Protein AF-A0A8W7P4Q4-F1 (afdb_monomer)

Structure (mmCIF, N/CA/C/O backbone):
data_AF-A0A8W7P4Q4-F1
#
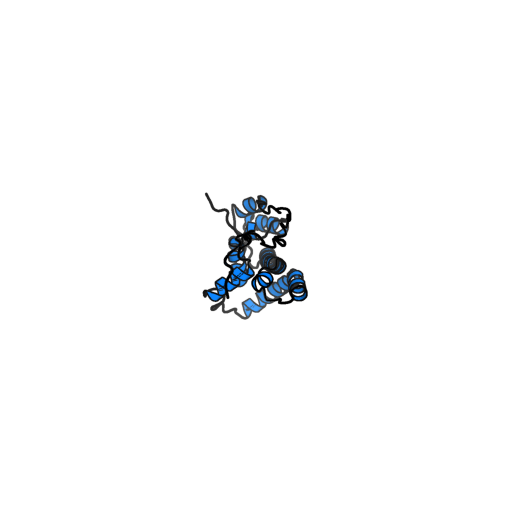_entry.id   AF-A0A8W7P4Q4-F1
#
loop_
_atom_site.group_PDB
_atom_site.id
_atom_site.type_symbol
_atom_site.label_atom_id
_atom_site.label_alt_id
_atom_site.label_comp_id
_atom_site.label_asym_id
_atom_site.label_entity_id
_atom_site.label_seq_id
_atom_site.pdbx_PDB_ins_code
_atom_site.Cartn_x
_atom_site.Cartn_y
_atom_site.Cartn_z
_atom_site.occupancy
_atom_site.B_iso_or_equiv
_atom_site.auth_seq_id
_atom_site.auth_comp_id
_atom_site.auth_asym_id
_atom_site.auth_atom_id
_atom_site.pdbx_PDB_model_num
ATOM 1 N N . MET A 1 1 ? -46.317 23.183 69.945 1.00 40.41 1 MET A N 1
ATOM 2 C CA . MET A 1 1 ? -44.947 22.643 69.861 1.00 40.41 1 MET A CA 1
ATOM 3 C C . MET A 1 1 ? -44.190 23.471 68.835 1.00 40.41 1 MET A C 1
ATOM 5 O O . MET A 1 1 ? -44.336 23.248 67.644 1.00 40.41 1 MET A O 1
ATOM 9 N N . GLU A 1 2 ? -43.502 24.503 69.317 1.00 31.77 2 GLU A N 1
ATOM 10 C CA . GLU A 1 2 ? -42.318 25.125 68.695 1.00 31.77 2 GLU A CA 1
ATOM 11 C C . GLU A 1 2 ? -41.143 24.107 68.620 1.00 31.77 2 GLU A C 1
ATOM 13 O O . GLU A 1 2 ? -41.254 23.065 69.275 1.00 31.77 2 GLU A O 1
ATOM 18 N N . PRO A 1 3 ? -39.950 24.426 68.060 1.00 49.28 3 PRO A N 1
ATOM 19 C CA . PRO A 1 3 ? -39.600 25.172 66.829 1.00 49.28 3 PRO A CA 1
ATOM 20 C C . PRO A 1 3 ? -38.373 24.536 66.077 1.00 49.28 3 PRO A C 1
ATOM 22 O O . PRO A 1 3 ? -38.096 23.354 66.246 1.00 49.28 3 PRO A O 1
ATOM 25 N N . LEU A 1 4 ? -37.616 25.368 65.326 1.00 44.16 4 LEU A N 1
ATOM 26 C CA . LEU A 1 4 ? -36.292 25.215 64.656 1.00 44.16 4 LEU A CA 1
ATOM 27 C C . LEU A 1 4 ? -36.337 24.820 63.166 1.00 44.16 4 LEU A C 1
ATOM 29 O O . LEU A 1 4 ? -36.477 23.652 62.832 1.00 44.16 4 LEU A O 1
ATOM 33 N N . LEU A 1 5 ? -36.340 25.734 62.180 1.00 39.28 5 LEU A N 1
ATOM 34 C CA . LEU A 1 5 ? -35.365 26.788 61.807 1.00 39.28 5 LEU A CA 1
ATOM 35 C C . LEU A 1 5 ? -33.903 26.309 61.657 1.00 39.28 5 LEU A C 1
ATOM 37 O O . LEU A 1 5 ? -33.200 26.147 62.644 1.00 39.28 5 LEU A O 1
ATOM 41 N N . LEU A 1 6 ? -33.496 26.198 60.379 1.00 44.59 6 LEU A N 1
ATOM 42 C CA . LEU A 1 6 ? -32.344 26.865 59.734 1.00 44.59 6 LEU A CA 1
ATOM 43 C C . LEU A 1 6 ? -30.936 26.684 60.332 1.00 44.59 6 LEU A C 1
ATOM 45 O O . LEU A 1 6 ? -30.704 27.130 61.442 1.00 44.59 6 LEU A O 1
ATOM 49 N N . LEU A 1 7 ? -3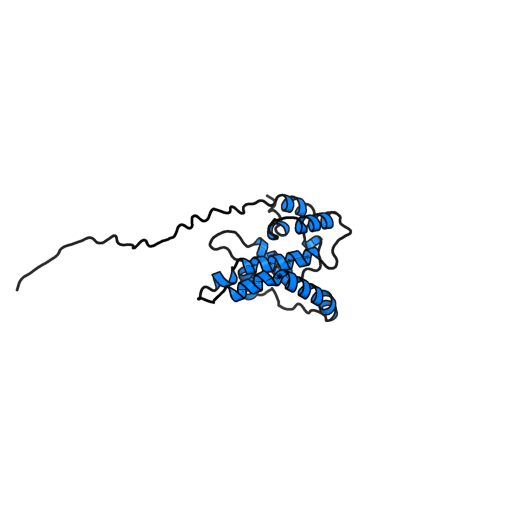0.004 26.162 59.511 1.00 39.19 7 LEU A N 1
ATOM 50 C CA . LEU A 1 7 ? -28.521 26.326 59.454 1.00 39.19 7 LEU A CA 1
ATOM 51 C C . LEU A 1 7 ? -27.977 25.029 58.806 1.00 39.19 7 LEU A C 1
ATOM 53 O O . LEU A 1 7 ? -28.391 23.952 59.206 1.00 39.19 7 LEU A O 1
ATOM 57 N N . CYS A 1 8 ? -27.117 24.946 57.792 1.00 41.19 8 CYS A N 1
ATOM 58 C CA . CYS A 1 8 ? -26.082 25.788 57.194 1.00 41.19 8 CYS A CA 1
ATOM 59 C C . CYS A 1 8 ? -25.832 25.181 55.788 1.00 41.19 8 CYS A C 1
ATOM 61 O O . CYS A 1 8 ? -25.747 23.965 55.656 1.00 41.19 8 CYS A O 1
ATOM 63 N N . THR A 1 9 ? -25.870 25.925 54.683 1.00 43.56 9 THR A N 1
ATOM 64 C CA . THR A 1 9 ? -24.676 26.443 53.978 1.00 43.56 9 THR A CA 1
ATOM 65 C C . THR A 1 9 ? -23.404 25.577 54.052 1.00 43.56 9 THR A C 1
ATOM 67 O O . THR A 1 9 ? -22.898 25.314 55.135 1.00 43.56 9 THR A O 1
ATOM 70 N N . LEU A 1 10 ? -22.839 25.300 52.865 1.00 38.09 10 LEU A N 1
ATOM 71 C CA . LEU A 1 10 ? -21.537 24.682 52.546 1.00 38.09 10 LEU A CA 1
ATOM 72 C C . LEU A 1 10 ? -21.440 23.144 52.532 1.00 38.09 10 LEU A C 1
ATOM 74 O O . LEU A 1 10 ? -20.988 22.510 53.478 1.00 38.09 10 LEU A O 1
ATOM 78 N N . CYS A 1 11 ? -21.653 22.579 51.343 1.00 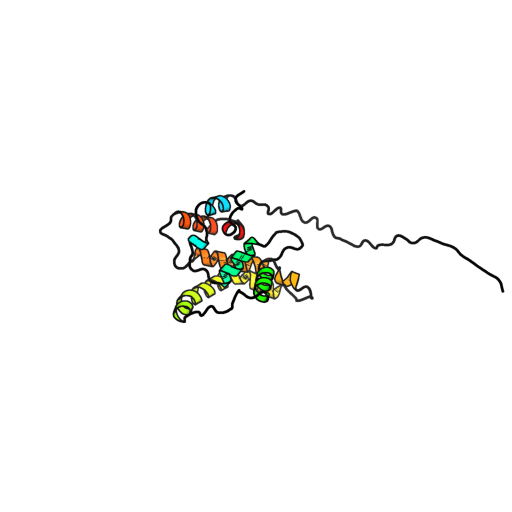39.97 11 CYS A N 1
ATOM 79 C CA . CYS A 1 11 ? -20.665 21.670 50.748 1.00 39.97 11 CYS A CA 1
ATOM 80 C C . CYS A 1 11 ? -20.723 21.765 49.213 1.00 39.97 11 CYS A C 1
ATOM 82 O O . CYS A 1 11 ? -21.084 20.834 48.501 1.00 39.97 11 CYS A O 1
ATOM 84 N N . ALA A 1 12 ? -20.381 22.950 48.698 1.00 42.41 12 ALA A N 1
ATOM 85 C CA . ALA A 1 12 ? -19.571 22.985 47.489 1.00 42.41 12 ALA A CA 1
ATOM 86 C C . ALA A 1 12 ? -18.190 22.426 47.866 1.00 42.41 12 ALA A C 1
ATOM 88 O O . ALA A 1 12 ? -17.698 22.758 48.942 1.00 42.41 12 ALA A O 1
ATOM 89 N N . LEU A 1 13 ? -17.598 21.640 46.963 1.00 44.22 13 LEU A N 1
ATOM 90 C CA . LEU A 1 13 ? -16.367 20.845 47.107 1.00 44.22 13 LEU A CA 1
ATOM 91 C C . LEU A 1 13 ? -16.591 19.475 47.739 1.00 44.22 13 LEU A C 1
ATOM 93 O O . LEU A 1 13 ? -16.531 19.331 48.949 1.00 44.22 13 LEU A O 1
ATOM 97 N N . LEU A 1 14 ? -16.764 18.473 46.877 1.00 39.31 14 LEU A N 1
ATOM 98 C CA . LEU A 1 14 ? -16.085 17.176 46.958 1.00 39.31 14 LEU A CA 1
ATOM 99 C C . LEU A 1 14 ? -16.268 16.489 45.594 1.00 39.31 14 LEU A C 1
ATOM 101 O O . LEU A 1 14 ? -17.047 15.558 45.427 1.00 39.31 14 LEU A O 1
ATOM 105 N N . LEU A 1 15 ? -15.556 17.009 44.588 1.00 32.81 15 LEU A N 1
ATOM 106 C CA . LEU A 1 15 ? -15.069 16.172 43.494 1.00 32.81 15 LEU A CA 1
ATOM 107 C C . LEU A 1 15 ? -14.108 15.159 44.126 1.00 32.81 15 LEU A C 1
ATOM 109 O O . LEU A 1 15 ? -13.090 15.592 44.673 1.00 32.81 15 LEU A O 1
ATOM 113 N N . PRO A 1 16 ? -14.327 13.841 44.018 1.00 39.84 16 PRO A N 1
ATOM 114 C CA . PRO A 1 16 ? -13.216 12.921 44.035 1.00 39.84 16 PRO A CA 1
ATOM 115 C C . PRO A 1 16 ? -12.550 13.055 42.666 1.00 39.84 16 PRO A C 1
ATOM 117 O O . PRO A 1 16 ? -12.924 12.423 41.681 1.00 39.84 16 PRO A O 1
ATOM 120 N N . THR A 1 17 ? -11.559 13.938 42.608 1.00 40.41 17 THR A N 1
ATOM 121 C CA . THR A 1 17 ? -10.440 13.817 41.685 1.00 40.41 17 THR A CA 1
ATOM 122 C C . THR A 1 17 ? -9.801 12.447 41.916 1.00 40.41 17 THR A C 1
ATOM 124 O O . THR A 1 17 ? -8.974 12.290 42.810 1.00 40.41 17 THR A O 1
ATOM 127 N N . LEU A 1 18 ? -10.204 11.439 41.145 1.00 32.94 18 LEU A N 1
ATOM 128 C CA . LEU A 1 18 ? -9.460 10.192 41.024 1.00 32.94 18 LEU A CA 1
ATOM 129 C C . LEU A 1 18 ? -9.049 10.007 39.568 1.00 32.94 18 LEU A C 1
ATOM 131 O O . LEU A 1 18 ? -9.776 9.479 38.736 1.00 32.94 18 LEU A O 1
ATOM 135 N N . ASN A 1 19 ? -7.823 10.463 39.324 1.00 35.16 19 ASN A N 1
ATOM 136 C CA . ASN A 1 19 ? -6.908 9.938 38.330 1.00 35.16 19 ASN A CA 1
ATOM 137 C C . ASN A 1 19 ? -7.372 10.033 36.873 1.00 35.16 19 ASN A C 1
ATOM 139 O O . ASN A 1 19 ? -7.403 9.044 36.145 1.00 35.16 19 ASN A O 1
ATOM 143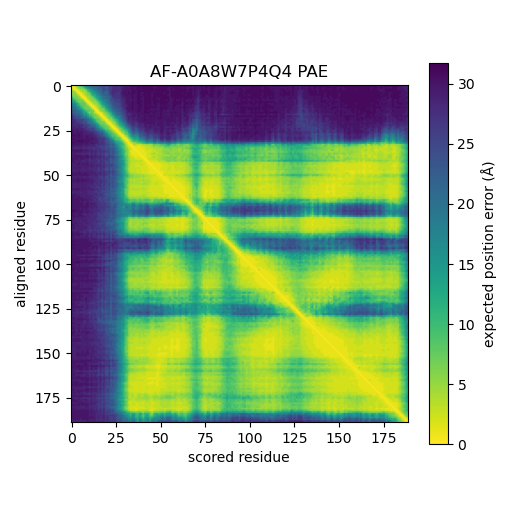 N N . ALA A 1 20 ? -7.480 11.272 36.385 1.00 32.91 20 ALA A N 1
ATOM 144 C CA . ALA A 1 20 ? -6.745 11.567 35.162 1.00 32.91 20 ALA A CA 1
ATOM 145 C C . ALA A 1 20 ? -5.272 11.265 35.474 1.00 32.91 20 ALA A C 1
ATOM 147 O O . ALA A 1 20 ? -4.544 12.115 35.988 1.00 32.91 20 ALA A O 1
ATOM 148 N N . GLN A 1 21 ? -4.853 10.013 35.267 1.00 32.62 21 GLN A N 1
ATOM 149 C CA . GLN A 1 21 ? -3.444 9.734 35.100 1.00 32.62 21 GLN A CA 1
ATOM 150 C C . GLN A 1 21 ? -3.047 10.600 33.917 1.00 32.62 21 GLN A C 1
ATOM 152 O O . GLN A 1 21 ? -3.369 10.304 32.766 1.00 32.62 21 GLN A O 1
ATOM 157 N N . ALA A 1 22 ? -2.386 11.714 34.225 1.00 31.70 22 ALA A N 1
ATOM 158 C CA . ALA A 1 22 ? -1.379 12.253 33.355 1.00 31.70 22 ALA A CA 1
ATOM 159 C C . ALA A 1 22 ? -0.422 11.087 33.113 1.00 31.70 22 ALA A C 1
ATOM 161 O O . ALA A 1 22 ? 0.552 10.886 33.834 1.00 31.70 22 ALA A O 1
ATOM 162 N N . VAL A 1 23 ? -0.750 10.271 32.113 1.00 30.73 23 VAL A N 1
ATOM 163 C CA . VAL A 1 23 ? 0.240 9.543 31.358 1.00 30.73 23 VAL A CA 1
ATOM 164 C C . VAL A 1 23 ? 1.043 10.667 30.726 1.00 30.73 23 VAL A C 1
ATOM 166 O O . VAL A 1 23 ? 0.804 11.100 29.603 1.00 30.73 23 VAL A O 1
ATOM 169 N N . THR A 1 24 ? 2.011 11.165 31.494 1.00 37.34 24 THR A N 1
ATOM 170 C CA . THR A 1 24 ? 3.304 11.606 30.998 1.00 37.34 24 THR A CA 1
ATOM 171 C C . THR A 1 24 ? 3.945 10.400 30.310 1.00 37.34 24 THR A C 1
ATOM 173 O O . THR A 1 24 ? 4.982 9.892 30.719 1.00 37.34 24 THR A O 1
ATOM 176 N N . GLY A 1 25 ? 3.275 9.876 29.286 1.00 28.94 25 GLY A N 1
ATOM 177 C CA . GLY A 1 25 ? 3.919 9.158 28.224 1.00 28.94 25 GLY A CA 1
ATOM 178 C C . GLY A 1 25 ? 4.618 10.266 27.483 1.00 28.94 25 GLY A C 1
ATOM 179 O O . GLY A 1 25 ? 3.967 11.210 27.027 1.00 28.94 25 GLY A O 1
ATOM 180 N N . ASN A 1 26 ? 5.946 10.206 27.491 1.00 31.23 26 ASN A N 1
ATOM 181 C CA . ASN A 1 26 ? 6.787 10.984 26.608 1.00 31.23 26 ASN A CA 1
ATOM 182 C C . ASN A 1 26 ? 6.017 11.260 25.323 1.00 31.23 26 ASN A C 1
ATOM 184 O O . ASN A 1 26 ? 5.564 10.318 24.671 1.00 31.23 26 ASN A O 1
ATOM 188 N N . LYS A 1 27 ? 5.847 12.546 24.994 1.00 33.00 27 LYS A N 1
ATOM 189 C CA . LYS A 1 27 ? 5.580 12.959 23.624 1.00 33.00 27 LYS A CA 1
ATOM 190 C C . LYS A 1 27 ? 6.626 12.243 22.773 1.00 33.00 27 LYS A C 1
ATOM 192 O O . LYS A 1 27 ? 7.738 12.740 22.620 1.00 33.00 27 LYS A O 1
ATOM 197 N N . ALA A 1 28 ? 6.285 11.080 22.231 1.00 33.75 28 ALA A N 1
ATOM 198 C CA . ALA A 1 28 ? 6.871 10.625 20.999 1.00 33.75 28 ALA A CA 1
ATOM 199 C C . ALA A 1 28 ? 6.319 11.613 19.982 1.00 33.75 28 ALA A C 1
ATOM 201 O O . ALA A 1 28 ? 5.228 11.462 19.435 1.00 33.75 28 ALA A O 1
ATOM 202 N N . ALA A 1 29 ? 7.031 12.727 19.862 1.00 35.38 29 ALA A N 1
ATOM 203 C CA . ALA A 1 29 ? 6.917 13.614 18.742 1.00 35.38 29 ALA A CA 1
ATOM 204 C C . ALA A 1 29 ? 7.309 12.800 17.505 1.00 35.38 29 ALA A C 1
ATOM 206 O O . ALA A 1 29 ? 8.418 12.933 17.013 1.00 35.38 29 ALA A O 1
ATOM 207 N N . ASN A 1 30 ? 6.396 11.992 16.967 1.00 40.66 30 ASN A N 1
ATOM 208 C CA . ASN A 1 30 ? 6.462 11.602 15.562 1.00 40.66 30 ASN A CA 1
ATOM 209 C C . ASN A 1 30 ? 5.871 12.743 14.724 1.00 40.66 30 ASN A C 1
ATOM 211 O O . ASN A 1 30 ? 4.925 12.588 13.965 1.00 40.66 30 ASN A O 1
ATOM 215 N N . GLY A 1 31 ? 6.445 13.928 14.936 1.00 42.34 31 GLY A N 1
ATOM 216 C CA . GLY A 1 31 ? 6.721 14.887 13.881 1.00 42.34 31 GLY A CA 1
ATOM 217 C C . GLY A 1 31 ? 8.144 14.644 13.382 1.00 42.34 31 GLY A C 1
ATOM 218 O O . GLY A 1 31 ? 8.911 15.587 13.224 1.00 42.34 31 GLY A O 1
ATOM 219 N N . THR A 1 32 ? 8.533 13.378 13.218 1.00 45.66 32 THR A N 1
ATOM 220 C CA . THR A 1 32 ? 9.667 13.016 12.379 1.00 45.66 32 THR A CA 1
ATOM 221 C C . THR A 1 32 ? 9.216 13.328 10.965 1.00 45.66 32 THR A C 1
ATOM 223 O O . THR A 1 32 ? 8.556 12.527 10.308 1.00 45.66 32 THR A O 1
ATOM 226 N N . THR A 1 33 ? 9.507 14.550 10.520 1.00 62.19 33 THR A N 1
ATOM 227 C CA . THR A 1 33 ? 9.677 14.801 9.094 1.00 62.19 33 THR A CA 1
ATOM 228 C C . THR A 1 33 ? 10.556 13.678 8.570 1.00 62.19 33 THR A C 1
ATOM 230 O O . THR A 1 33 ? 11.583 13.376 9.175 1.00 62.19 33 THR A O 1
ATOM 233 N N . CYS A 1 34 ? 10.084 12.998 7.534 1.00 77.62 34 CYS A N 1
ATOM 234 C CA . CYS A 1 34 ? 10.779 11.905 6.877 1.00 77.62 34 CYS A CA 1
ATOM 235 C C . CYS A 1 34 ? 11.442 12.499 5.642 1.00 77.62 34 CYS A C 1
ATOM 237 O O . CYS A 1 34 ? 10.853 12.457 4.560 1.00 77.62 34 CYS A O 1
ATOM 239 N N . PRO A 1 35 ? 12.624 13.129 5.777 1.00 81.38 35 PRO A N 1
ATOM 240 C CA . PRO A 1 35 ? 13.155 13.983 4.730 1.00 81.38 35 PRO A CA 1
ATOM 241 C C . PRO A 1 35 ? 13.583 13.132 3.534 1.00 81.38 35 PRO A C 1
ATOM 243 O O . PRO A 1 35 ? 13.522 13.588 2.397 1.00 81.38 35 PRO A O 1
ATOM 246 N N . GLU A 1 36 ? 13.963 11.868 3.761 1.00 82.75 36 GLU A N 1
ATOM 247 C CA . GLU A 1 36 ? 14.192 10.920 2.677 1.00 82.75 36 GLU A CA 1
ATOM 248 C C . GLU A 1 36 ? 12.916 10.596 1.894 1.00 82.75 36 GLU A C 1
ATOM 250 O O . GLU A 1 36 ? 13.004 10.371 0.689 1.00 82.75 36 GLU A O 1
ATOM 255 N N . ALA A 1 37 ? 11.746 10.602 2.542 1.00 82.44 37 ALA A N 1
ATOM 256 C CA . ALA A 1 37 ? 10.473 10.407 1.863 1.00 82.44 37 ALA A CA 1
ATOM 257 C C . ALA A 1 37 ? 10.146 11.628 1.006 1.00 82.44 37 ALA A C 1
ATOM 259 O O . ALA A 1 37 ? 9.891 11.461 -0.182 1.00 82.44 37 ALA A O 1
ATOM 260 N N . ASP A 1 38 ? 10.285 12.837 1.560 1.00 83.44 38 ASP A N 1
ATOM 261 C CA . ASP A 1 38 ? 10.066 14.097 0.836 1.00 83.44 38 ASP A CA 1
ATOM 262 C C . ASP A 1 38 ? 10.951 14.203 -0.415 1.00 83.44 38 ASP A C 1
ATOM 264 O O . ASP A 1 38 ? 10.494 14.589 -1.493 1.00 83.44 38 ASP A O 1
ATOM 268 N N . VAL A 1 39 ? 12.226 13.817 -0.296 1.00 83.75 39 VAL A N 1
ATOM 269 C CA . VAL A 1 39 ? 13.163 13.794 -1.427 1.00 83.75 39 VAL A CA 1
ATOM 270 C C . VAL A 1 39 ? 12.790 12.707 -2.434 1.00 83.75 39 VAL A C 1
ATOM 272 O O . VAL A 1 39 ? 12.816 12.966 -3.638 1.00 83.75 39 VAL A O 1
ATOM 275 N N . ALA A 1 40 ? 12.437 11.505 -1.970 1.00 82.94 40 ALA A N 1
ATOM 276 C CA . ALA A 1 40 ? 12.115 10.378 -2.842 1.00 82.94 40 ALA A CA 1
ATOM 277 C C . ALA A 1 40 ? 10.831 10.605 -3.652 1.00 82.94 40 ALA A C 1
ATOM 279 O O . ALA A 1 40 ? 10.760 10.174 -4.803 1.00 82.94 40 ALA A O 1
ATOM 280 N N . ILE A 1 41 ? 9.841 11.303 -3.083 1.00 83.88 41 ILE A N 1
ATOM 281 C CA . ILE A 1 41 ? 8.548 11.551 -3.738 1.00 83.88 41 ILE A CA 1
ATOM 282 C C . ILE A 1 41 ? 8.473 12.878 -4.499 1.00 83.88 41 ILE A C 1
ATOM 284 O O . ILE A 1 41 ? 7.424 13.220 -5.048 1.00 83.88 41 ILE A O 1
ATOM 288 N N . ARG A 1 42 ? 9.572 13.642 -4.538 1.00 84.81 42 ARG A N 1
ATOM 289 C CA . ARG A 1 42 ? 9.620 14.947 -5.210 1.00 84.81 42 ARG A CA 1
ATOM 290 C C . ARG A 1 42 ? 9.320 14.838 -6.704 1.00 84.81 42 ARG A C 1
ATOM 292 O O . ARG A 1 42 ? 8.596 15.667 -7.248 1.00 84.81 42 ARG A O 1
ATOM 299 N N . ASP A 1 43 ? 9.899 13.828 -7.350 1.00 82.94 43 ASP A N 1
ATOM 300 C CA . ASP A 1 43 ? 9.890 13.696 -8.810 1.00 82.94 43 ASP A CA 1
ATOM 301 C C . ASP A 1 43 ? 8.883 12.632 -9.299 1.00 82.94 43 ASP A C 1
ATOM 303 O O . ASP A 1 43 ? 8.390 12.724 -10.422 1.00 82.94 43 ASP A O 1
ATOM 307 N N . VAL A 1 44 ? 8.558 11.633 -8.467 1.00 88.19 44 VAL A N 1
ATOM 308 C CA . VAL A 1 44 ? 7.609 10.547 -8.773 1.00 88.19 44 VAL A CA 1
ATOM 309 C C . VAL A 1 44 ? 6.792 10.169 -7.540 1.00 88.19 44 VAL A C 1
ATOM 311 O O . VAL A 1 44 ? 7.272 10.298 -6.421 1.00 88.19 44 VAL A O 1
ATOM 314 N N . THR A 1 45 ? 5.579 9.645 -7.719 1.00 88.00 45 THR A N 1
ATOM 315 C CA . THR A 1 45 ? 4.796 9.061 -6.614 1.00 88.00 45 THR A CA 1
ATOM 316 C C . THR A 1 45 ? 4.716 7.537 -6.714 1.00 88.00 45 THR A C 1
ATOM 318 O O . THR A 1 45 ? 4.796 6.988 -7.818 1.00 88.00 45 THR A O 1
ATOM 321 N N . PRO A 1 46 ? 4.468 6.817 -5.602 1.00 88.81 46 PRO A N 1
ATOM 322 C CA . PRO A 1 46 ? 4.286 5.368 -5.650 1.00 88.81 46 PRO A CA 1
ATOM 323 C C . PRO A 1 46 ? 3.206 4.910 -6.642 1.00 88.81 46 PRO A C 1
ATOM 325 O O . PRO A 1 46 ? 3.370 3.882 -7.291 1.00 88.81 46 PRO A O 1
ATOM 328 N N . GLN A 1 47 ? 2.121 5.677 -6.805 1.00 88.75 47 GLN A N 1
ATOM 329 C CA . GLN A 1 47 ? 1.043 5.370 -7.755 1.00 88.75 47 GLN A CA 1
ATOM 330 C C . GLN A 1 47 ? 1.472 5.532 -9.220 1.00 88.75 47 GLN A C 1
ATOM 332 O O . GLN A 1 47 ? 0.935 4.842 -10.081 1.00 88.75 47 GLN A O 1
ATOM 337 N N . GLN A 1 48 ? 2.422 6.426 -9.513 1.00 90.88 48 GLN A N 1
ATOM 338 C CA . GLN A 1 48 ? 2.993 6.557 -10.858 1.00 90.88 48 GLN A CA 1
ATOM 339 C C . GLN A 1 48 ? 3.922 5.382 -11.174 1.00 90.88 48 GLN A C 1
ATOM 341 O O . GLN A 1 48 ? 3.919 4.888 -12.295 1.00 90.88 48 GLN A O 1
ATOM 346 N N . CYS A 1 49 ? 4.668 4.906 -10.174 1.00 92.69 49 CYS A N 1
ATOM 347 C CA . CYS A 1 49 ? 5.604 3.795 -10.325 1.00 92.69 49 CYS A CA 1
ATOM 348 C C . CYS A 1 49 ? 4.939 2.412 -10.293 1.00 92.69 49 CYS A C 1
ATOM 350 O O . CYS A 1 49 ? 5.484 1.460 -10.844 1.00 92.69 49 CYS A O 1
ATOM 352 N N . CYS A 1 50 ? 3.777 2.283 -9.646 1.00 92.31 50 CYS A N 1
ATOM 353 C CA . CYS A 1 50 ? 3.049 1.027 -9.499 1.00 92.31 50 CYS A CA 1
ATOM 354 C C . CYS A 1 50 ? 1.575 1.175 -9.909 1.00 92.31 50 CYS A C 1
ATOM 356 O O . CYS A 1 50 ? 0.718 1.555 -9.111 1.00 92.31 50 CYS A O 1
ATOM 358 N N . GLY A 1 51 ? 1.260 0.813 -11.157 1.00 87.19 51 GLY A N 1
ATOM 359 C CA . GLY A 1 51 ? -0.102 0.906 -11.701 1.00 87.19 51 GLY A CA 1
ATOM 360 C C . GLY A 1 51 ? -1.061 -0.208 -11.256 1.00 87.19 51 GLY A C 1
ATOM 361 O O . GLY A 1 51 ? -2.258 -0.129 -11.523 1.00 87.19 51 GLY A O 1
ATOM 362 N N . SER A 1 52 ? -0.565 -1.252 -10.583 1.00 89.06 52 SER A N 1
ATOM 363 C CA . SER A 1 52 ? -1.343 -2.452 -10.234 1.00 89.06 52 SER A CA 1
ATOM 364 C C . SER A 1 52 ? -1.943 -2.440 -8.826 1.00 89.06 52 SER A C 1
ATOM 366 O O . SER A 1 52 ? -2.411 -3.476 -8.351 1.00 89.06 52 SER A O 1
ATOM 368 N N . PHE A 1 53 ? -1.958 -1.296 -8.134 1.00 89.25 53 PHE A N 1
ATOM 369 C CA . PHE A 1 53 ? -2.665 -1.190 -6.857 1.00 89.25 53 PHE A CA 1
ATOM 370 C C . PHE A 1 53 ? -4.145 -1.564 -7.012 1.00 89.25 53 PHE A C 1
ATOM 372 O O . PHE A 1 53 ? -4.870 -1.016 -7.843 1.00 89.25 53 PHE A O 1
ATOM 379 N N . LEU A 1 54 ? -4.593 -2.482 -6.160 1.00 86.94 54 LEU A N 1
ATOM 380 C CA . LEU A 1 54 ? -5.992 -2.883 -6.056 1.00 86.94 54 LEU A CA 1
ATOM 381 C C . LEU A 1 54 ? -6.803 -1.806 -5.335 1.00 86.94 54 LEU A C 1
ATOM 383 O O . LEU A 1 54 ? -6.253 -1.027 -4.558 1.00 86.94 54 LEU A O 1
ATOM 387 N N . GLU A 1 55 ? -8.122 -1.823 -5.513 1.00 83.94 55 GLU A N 1
ATOM 388 C CA . GLU A 1 55 ? -9.026 -0.882 -4.835 1.00 83.94 55 GLU A CA 1
ATOM 389 C C . GLU A 1 55 ? -8.872 -0.912 -3.308 1.00 83.94 55 GLU A C 1
ATOM 391 O O . GLU A 1 55 ? -8.854 0.135 -2.670 1.00 83.94 55 GLU A O 1
ATOM 396 N N . ALA A 1 56 ? -8.635 -2.090 -2.720 1.00 83.88 56 ALA A N 1
ATOM 397 C CA . ALA A 1 56 ? -8.339 -2.208 -1.293 1.00 83.88 56 ALA A CA 1
ATOM 398 C C . ALA A 1 56 ? -7.030 -1.496 -0.892 1.00 83.88 56 ALA A C 1
ATOM 400 O O . ALA A 1 56 ? -6.995 -0.820 0.132 1.00 83.88 56 ALA A O 1
ATOM 401 N N . HIS A 1 57 ? -5.967 -1.588 -1.701 1.00 89.75 57 HIS A N 1
ATOM 402 C CA . HIS A 1 57 ? -4.721 -0.860 -1.434 1.00 89.75 57 HIS A CA 1
ATOM 403 C C . HIS A 1 57 ? -4.926 0.650 -1.558 1.00 89.75 57 HIS A C 1
ATOM 405 O O . HIS A 1 57 ? -4.463 1.395 -0.700 1.00 89.75 57 HIS A O 1
ATOM 411 N N . LYS A 1 58 ? -5.666 1.101 -2.578 1.00 87.38 58 LYS A N 1
ATOM 412 C CA . LYS A 1 58 ? -6.010 2.519 -2.758 1.00 87.38 58 LYS A CA 1
ATOM 413 C C . LYS A 1 58 ? -6.800 3.059 -1.564 1.00 87.38 58 LYS A C 1
ATOM 415 O O . LYS A 1 58 ? -6.475 4.126 -1.065 1.00 87.38 58 LYS A O 1
ATOM 420 N N . ALA A 1 59 ? -7.750 2.282 -1.041 1.00 85.50 59 ALA A N 1
ATOM 421 C CA . ALA A 1 59 ? -8.499 2.614 0.172 1.00 85.50 59 ALA A CA 1
ATOM 422 C C . ALA A 1 59 ? -7.590 2.892 1.372 1.00 85.50 59 ALA A C 1
ATOM 424 O O . ALA A 1 59 ? -7.765 3.874 2.092 1.00 85.50 59 ALA A O 1
ATOM 425 N N . ILE A 1 60 ? -6.625 1.995 1.584 1.00 89.00 60 ILE A N 1
ATOM 426 C CA . ILE A 1 60 ? -5.658 2.092 2.673 1.00 89.00 60 ILE A CA 1
ATOM 427 C C . ILE A 1 60 ? -4.786 3.332 2.465 1.00 89.00 60 ILE A C 1
ATOM 429 O O . ILE A 1 60 ? -4.649 4.129 3.388 1.00 89.00 60 ILE A O 1
ATOM 433 N N . ILE A 1 61 ? -4.264 3.534 1.250 1.00 87.94 61 ILE A N 1
ATOM 434 C CA . ILE A 1 61 ? -3.460 4.702 0.857 1.00 87.94 61 ILE A CA 1
ATOM 435 C C . ILE A 1 61 ? -4.197 6.015 1.132 1.00 87.94 61 ILE A C 1
ATOM 437 O O . ILE A 1 61 ? -3.659 6.892 1.808 1.00 87.94 61 ILE A O 1
ATOM 441 N N . ASP A 1 62 ? -5.443 6.131 0.682 1.00 84.94 62 ASP A N 1
ATOM 442 C CA . ASP A 1 62 ? -6.259 7.330 0.876 1.00 84.94 62 ASP A CA 1
ATOM 443 C C . ASP A 1 62 ? -6.534 7.613 2.356 1.00 84.94 62 ASP A C 1
ATOM 445 O O . ASP A 1 62 ? -6.692 8.770 2.756 1.00 84.94 62 ASP A O 1
ATOM 449 N N . CYS A 1 63 ? -6.625 6.563 3.173 1.00 84.19 63 CYS A N 1
ATOM 450 C CA . CYS A 1 63 ? -6.839 6.686 4.606 1.00 84.19 63 CYS A CA 1
ATOM 451 C C . CYS A 1 63 ? -5.553 6.998 5.374 1.00 84.19 63 CYS A C 1
ATOM 453 O O . CYS A 1 63 ? -5.624 7.786 6.314 1.00 84.19 63 CYS A O 1
ATOM 455 N N . MET A 1 64 ? -4.391 6.484 4.954 1.00 83.38 64 MET A N 1
ATOM 456 C CA . MET A 1 64 ? -3.088 6.819 5.549 1.00 83.38 64 MET A CA 1
ATOM 457 C C . MET A 1 64 ? -2.832 8.332 5.542 1.00 83.38 64 MET A C 1
ATOM 459 O O . MET A 1 64 ? -2.370 8.880 6.536 1.00 83.38 64 MET A O 1
ATOM 463 N N . GLY A 1 65 ? -3.210 9.030 4.465 1.00 66.31 65 GLY A N 1
ATOM 464 C CA . GLY A 1 65 ? -3.053 10.487 4.379 1.00 66.31 65 GLY A CA 1
ATOM 465 C C . GLY A 1 65 ? -4.019 11.311 5.238 1.00 66.31 65 GLY A C 1
ATOM 466 O O . GLY A 1 65 ? -3.864 12.523 5.335 1.00 66.31 65 GLY A O 1
ATOM 467 N N . LYS A 1 66 ? -5.025 10.679 5.855 1.00 68.06 66 LYS A N 1
ATOM 468 C CA . LYS A 1 66 ? -6.071 11.343 6.656 1.00 68.06 66 LYS A CA 1
ATOM 469 C C . LYS A 1 66 ? -5.963 11.036 8.150 1.00 68.06 66 LYS A C 1
ATOM 471 O O . LYS A 1 66 ? -6.711 11.601 8.950 1.00 68.06 66 LYS A O 1
ATOM 476 N N . THR A 1 67 ? -5.069 10.131 8.539 1.00 62.34 67 THR A N 1
ATOM 477 C CA . THR A 1 67 ? -4.858 9.753 9.937 1.00 62.34 67 THR A CA 1
ATOM 478 C C . THR A 1 67 ? -3.808 10.656 10.586 1.00 62.34 67 THR A C 1
ATOM 480 O O . THR A 1 67 ? -2.702 10.777 10.073 1.00 62.34 67 THR A O 1
ATOM 483 N N . GLY A 1 68 ? -4.139 11.286 11.718 1.00 55.91 68 GLY A N 1
ATOM 484 C CA . GLY A 1 68 ? -3.204 12.088 12.525 1.00 55.91 68 GLY A CA 1
ATOM 485 C C . GLY A 1 68 ? -2.879 11.446 13.881 1.00 55.91 68 GLY A C 1
ATOM 486 O O . GLY A 1 68 ? -3.479 10.443 14.258 1.00 55.91 68 GLY A O 1
ATOM 487 N N . THR A 1 69 ? -1.984 12.059 14.660 1.00 47.84 69 THR A N 1
ATOM 488 C CA . THR A 1 69 ? -1.453 11.548 15.947 1.00 47.84 69 THR A CA 1
ATOM 489 C C . THR A 1 69 ? -2.166 12.086 17.205 1.00 47.84 69 THR A C 1
ATOM 491 O O . THR A 1 69 ? -1.605 12.079 18.299 1.00 47.84 69 THR A O 1
ATOM 494 N N . GLY A 1 70 ? -3.405 12.578 17.082 1.00 42.41 70 GLY A N 1
ATOM 495 C CA . GLY A 1 70 ? -4.154 13.194 18.186 1.00 42.41 70 GLY A CA 1
ATOM 496 C C . GLY A 1 70 ? -5.186 12.272 18.844 1.00 42.41 70 GLY A C 1
ATOM 497 O O . GLY A 1 70 ? -5.813 11.447 18.187 1.00 42.41 70 GLY A O 1
ATOM 498 N N . ALA A 1 71 ? -5.457 12.462 20.138 1.00 34.69 71 ALA A N 1
ATOM 499 C CA . ALA A 1 71 ? -6.639 11.873 20.768 1.00 34.69 71 ALA A CA 1
ATOM 500 C C . ALA A 1 71 ? -7.897 12.385 20.044 1.00 34.69 71 ALA A C 1
ATOM 502 O O . ALA A 1 71 ? -8.203 13.573 20.096 1.00 34.69 71 ALA A O 1
ATOM 503 N N . GLY A 1 72 ? -8.591 11.510 19.313 1.00 49.59 72 GLY A N 1
ATOM 504 C CA . GLY A 1 72 ? -9.708 11.915 18.456 1.00 49.59 72 GLY A CA 1
ATOM 505 C C . GLY A 1 72 ? -9.515 11.622 16.969 1.00 49.59 72 GLY A C 1
ATOM 506 O O . GLY A 1 72 ? -10.521 11.563 16.264 1.00 49.59 72 GLY A O 1
ATOM 507 N N . THR A 1 73 ? -8.295 11.356 16.498 1.00 54.97 73 THR A N 1
ATOM 508 C CA . THR A 1 73 ? -8.033 11.092 15.078 1.00 54.97 73 THR A CA 1
ATOM 509 C C . THR A 1 73 ? -8.577 9.732 14.632 1.00 54.97 73 THR A C 1
ATOM 511 O O . THR A 1 73 ? -8.696 8.783 15.414 1.00 54.97 73 THR A O 1
ATOM 514 N N . SER A 1 74 ? -8.995 9.663 13.366 1.00 66.56 74 SER A N 1
ATOM 515 C CA . SER A 1 74 ? -9.423 8.419 12.728 1.00 66.56 74 SER A CA 1
ATOM 516 C C . SER A 1 74 ? -8.191 7.570 12.421 1.00 66.56 74 SER A C 1
ATOM 518 O O . SER A 1 74 ? -7.238 8.087 11.850 1.00 66.56 74 SER A O 1
ATOM 520 N N . CYS A 1 75 ? -8.214 6.283 12.768 1.00 82.44 75 CYS A N 1
ATOM 521 C CA . CYS A 1 75 ? -7.245 5.298 12.279 1.00 82.44 75 CYS A CA 1
ATOM 522 C C . CYS A 1 75 ? -7.606 4.821 10.861 1.00 82.44 75 CYS A C 1
ATOM 524 O O . CYS A 1 75 ? -8.699 5.126 10.365 1.00 82.44 75 CYS A O 1
ATOM 526 N N . ILE A 1 76 ? -6.717 4.046 10.224 1.00 86.50 76 ILE A N 1
ATOM 527 C CA . ILE A 1 76 ? -6.905 3.549 8.851 1.00 86.50 76 ILE A CA 1
ATOM 528 C C . ILE A 1 76 ? -8.193 2.727 8.768 1.00 86.50 76 ILE A C 1
ATOM 530 O O . ILE A 1 76 ? -9.057 3.013 7.943 1.00 86.50 76 ILE A O 1
ATOM 534 N N . ALA A 1 77 ? -8.364 1.765 9.678 1.00 85.75 77 ALA A N 1
ATOM 535 C CA . ALA A 1 77 ? -9.534 0.891 9.722 1.00 85.75 77 ALA A CA 1
ATOM 536 C C . ALA A 1 77 ? -10.848 1.678 9.863 1.00 85.75 77 ALA A C 1
ATOM 538 O O . ALA A 1 77 ? -11.804 1.450 9.126 1.00 85.75 77 ALA A O 1
ATOM 539 N N . HIS A 1 78 ? -10.886 2.648 10.781 1.00 85.62 78 HIS A N 1
ATOM 540 C CA . HIS A 1 78 ? -12.060 3.490 10.999 1.00 85.62 78 HIS A CA 1
ATOM 541 C C . HIS A 1 78 ? -12.360 4.379 9.783 1.00 85.62 78 HIS A C 1
ATOM 543 O O . HIS A 1 78 ? -13.517 4.488 9.386 1.00 85.62 78 HIS A O 1
ATOM 549 N N . CYS A 1 79 ? -11.333 4.942 9.137 1.00 85.06 79 CYS A N 1
ATOM 550 C CA . CYS A 1 79 ? -11.489 5.715 7.902 1.00 85.06 79 CYS A CA 1
ATOM 551 C C . CYS A 1 79 ? -12.053 4.849 6.765 1.00 85.06 79 CYS A C 1
ATOM 553 O O . CYS A 1 79 ? -12.987 5.259 6.076 1.00 85.06 79 CYS A O 1
ATOM 555 N N . ILE A 1 80 ? -11.541 3.626 6.607 1.00 84.88 80 ILE A N 1
ATOM 556 C CA . ILE A 1 80 ? -12.040 2.660 5.626 1.00 84.88 80 ILE A CA 1
ATOM 557 C C . ILE A 1 80 ? -13.519 2.354 5.895 1.00 84.88 80 ILE A C 1
ATOM 559 O O . ILE A 1 80 ? -14.333 2.445 4.979 1.00 84.88 80 ILE A O 1
ATOM 563 N N . LEU A 1 81 ? -13.891 2.060 7.146 1.00 81.94 81 LEU A N 1
ATOM 564 C CA . LEU A 1 81 ? -15.280 1.781 7.528 1.00 81.94 81 LEU A CA 1
ATOM 565 C C . LEU A 1 81 ? -16.210 2.971 7.257 1.00 81.94 81 LEU A C 1
ATOM 567 O O . LEU A 1 81 ? -17.291 2.791 6.699 1.00 81.94 81 LEU A O 1
ATOM 571 N N . GLN A 1 82 ? -15.789 4.195 7.575 1.00 78.94 82 GLN A N 1
ATO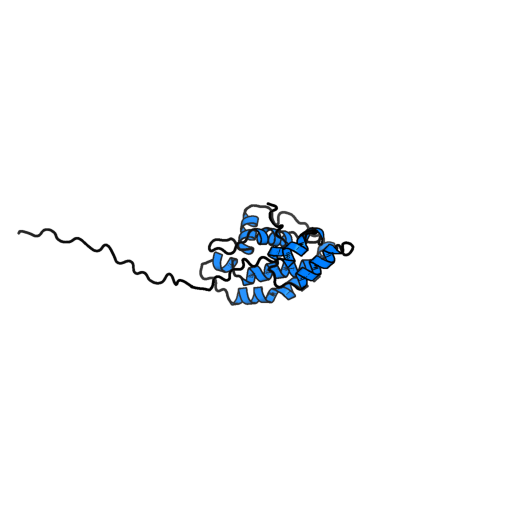M 572 C CA . GLN A 1 82 ? -16.563 5.397 7.250 1.00 78.94 82 GLN A CA 1
ATOM 573 C C . GLN A 1 82 ? -16.755 5.563 5.734 1.00 78.94 82 GLN A C 1
ATOM 575 O O . GLN A 1 82 ? -17.867 5.847 5.278 1.00 78.94 82 GLN A O 1
ATOM 580 N N . ASN A 1 83 ? -15.709 5.318 4.941 1.00 71.88 83 ASN A N 1
ATOM 581 C CA . ASN A 1 83 ? -15.772 5.360 3.476 1.00 71.88 83 ASN A CA 1
ATOM 582 C C . ASN A 1 83 ? -16.627 4.218 2.885 1.00 71.88 83 ASN A C 1
ATOM 584 O O . ASN A 1 83 ? -17.225 4.366 1.818 1.00 71.88 83 ASN A O 1
ATOM 588 N N . PHE A 1 84 ? -16.739 3.085 3.584 1.00 71.50 84 PHE A N 1
ATOM 589 C CA . PHE A 1 84 ? -17.664 2.005 3.240 1.00 71.50 84 PHE A CA 1
ATOM 590 C C . PHE A 1 84 ? -19.124 2.399 3.438 1.00 71.50 84 PHE A C 1
ATOM 592 O O . PHE A 1 84 ? -19.933 2.244 2.521 1.00 71.50 84 PHE A O 1
ATOM 599 N N . HIS A 1 85 ? -19.456 2.940 4.613 1.00 59.75 85 HIS A N 1
ATOM 600 C CA . HIS A 1 85 ? -20.816 3.372 4.945 1.00 59.75 85 HIS A CA 1
ATOM 601 C C . HIS A 1 85 ? -21.333 4.484 4.022 1.00 59.75 85 HIS A C 1
ATOM 603 O O . HIS A 1 85 ? -22.536 4.595 3.803 1.00 59.75 85 HIS A O 1
ATOM 609 N N . THR A 1 86 ? -20.427 5.282 3.457 1.00 57.25 86 THR A N 1
ATOM 610 C CA . THR A 1 86 ? -20.736 6.435 2.598 1.00 57.25 86 THR A CA 1
ATOM 611 C C . THR A 1 86 ? -20.777 6.114 1.099 1.00 57.25 86 THR A C 1
ATOM 613 O O . THR A 1 86 ? -20.941 7.031 0.303 1.00 57.25 86 THR A O 1
ATOM 616 N N . GLN A 1 87 ? -20.734 4.825 0.723 1.00 51.81 87 GLN A N 1
ATOM 617 C CA . GLN A 1 87 ? -20.797 4.313 -0.656 1.00 51.81 87 GLN A CA 1
ATOM 618 C C . GLN A 1 87 ? -19.627 4.771 -1.548 1.00 51.81 87 GLN A C 1
ATOM 620 O O . GLN A 1 87 ? -19.682 5.860 -2.114 1.00 51.81 87 GLN A O 1
ATOM 625 N N . LYS A 1 88 ? -18.610 3.907 -1.750 1.00 52.62 88 LYS A N 1
ATOM 626 C CA . LYS A 1 88 ? -17.727 3.903 -2.953 1.00 52.62 88 LYS A CA 1
ATOM 627 C C . LYS A 1 88 ? -16.664 2.798 -3.017 1.00 52.62 88 LYS A C 1
ATOM 629 O O . LYS A 1 88 ? -16.122 2.576 -4.090 1.00 52.62 88 LYS A O 1
ATOM 634 N N . LEU A 1 89 ? -16.354 2.102 -1.921 1.00 49.03 89 LEU A N 1
ATOM 635 C CA . LEU A 1 89 ? -15.125 1.293 -1.867 1.00 49.03 89 LEU A CA 1
ATOM 636 C C . LEU A 1 89 ? -15.175 -0.104 -2.508 1.00 49.03 89 LEU A C 1
ATOM 638 O O . LEU A 1 89 ? -14.128 -0.628 -2.871 1.00 49.03 89 LEU A O 1
ATOM 642 N N . LEU A 1 90 ? -16.354 -0.718 -2.662 1.00 52.16 90 LEU A N 1
ATOM 643 C CA . LEU A 1 90 ? -16.478 -2.087 -3.206 1.00 52.16 90 LEU A CA 1
ATOM 644 C C . LEU A 1 90 ? -17.679 -2.293 -4.141 1.00 52.16 90 LEU A C 1
ATOM 646 O O . LEU A 1 90 ? -18.032 -3.430 -4.455 1.00 52.16 90 LEU A O 1
ATOM 650 N N . VAL A 1 91 ? -18.325 -1.222 -4.610 1.00 50.38 91 VAL A N 1
ATOM 651 C CA . VAL A 1 91 ? -19.426 -1.362 -5.573 1.00 50.38 91 VAL A CA 1
ATOM 652 C C . VAL A 1 91 ? -18.830 -1.606 -6.965 1.00 50.38 91 VAL A C 1
ATOM 654 O O . VAL A 1 91 ? -18.636 -0.679 -7.740 1.00 50.38 91 VAL A O 1
ATOM 657 N N . GLY A 1 92 ? -18.522 -2.874 -7.261 1.00 52.91 92 GLY A N 1
ATOM 658 C CA . GLY A 1 92 ? -18.415 -3.383 -8.631 1.00 52.91 92 GLY A CA 1
ATOM 659 C C . GLY A 1 92 ? -17.019 -3.533 -9.243 1.00 52.91 92 GLY A C 1
ATOM 660 O O . GLY A 1 92 ? -16.885 -3.310 -10.443 1.00 52.91 92 GLY A O 1
ATOM 661 N N . SER A 1 93 ? -15.987 -3.954 -8.503 1.00 57.00 93 SER A N 1
ATOM 662 C CA . SER A 1 93 ? -14.773 -4.466 -9.161 1.00 57.00 93 SER A CA 1
ATOM 663 C C . SER A 1 93 ? -14.970 -5.935 -9.553 1.00 57.00 93 SER A C 1
ATOM 665 O O . SER A 1 93 ? -14.845 -6.857 -8.750 1.00 57.00 93 SER A O 1
ATOM 667 N N . THR A 1 94 ? -15.318 -6.180 -10.815 1.00 60.66 94 THR A N 1
ATOM 668 C CA . THR A 1 94 ? -15.305 -7.538 -11.371 1.00 60.66 94 THR A CA 1
ATOM 669 C C . THR A 1 94 ? -13.858 -7.961 -11.596 1.00 60.66 94 THR A C 1
ATOM 671 O O . THR A 1 94 ? -13.192 -7.440 -12.491 1.00 60.66 94 THR A O 1
ATOM 674 N N . VAL A 1 95 ? -13.366 -8.898 -10.788 1.00 67.00 95 VAL A N 1
ATOM 675 C CA . VAL A 1 95 ? -12.051 -9.519 -10.989 1.00 67.00 95 VAL A CA 1
ATOM 676 C C . VAL A 1 95 ? -12.218 -10.688 -11.954 1.00 67.00 95 VAL A C 1
ATOM 678 O O . VAL A 1 95 ? -12.969 -11.624 -11.687 1.00 67.00 95 VAL A O 1
ATOM 681 N N . SER A 1 96 ? -11.529 -10.643 -13.092 1.00 79.69 96 SER A N 1
ATOM 682 C CA . SER A 1 96 ? -11.493 -11.780 -14.018 1.00 79.69 96 SER A CA 1
ATOM 683 C C . SER A 1 96 ? -10.719 -12.959 -13.418 1.00 79.69 96 SER A C 1
ATOM 685 O O . SER A 1 96 ? -9.802 -12.774 -12.617 1.00 79.69 96 SER A O 1
ATOM 687 N N . VAL A 1 97 ? -11.018 -14.187 -13.855 1.00 78.81 97 VAL A N 1
ATOM 688 C CA . VAL A 1 97 ? -10.268 -15.389 -13.432 1.00 78.81 97 VAL A CA 1
ATOM 689 C C . VAL A 1 97 ? -8.771 -15.242 -13.732 1.00 78.81 97 VAL A C 1
ATOM 691 O O . VAL A 1 97 ? -7.940 -15.596 -12.902 1.00 78.81 97 VAL A O 1
ATOM 694 N N . SER A 1 98 ? -8.418 -14.641 -14.875 1.00 81.19 98 SER A N 1
ATOM 695 C CA . SER A 1 98 ? -7.021 -14.347 -15.220 1.00 81.19 98 SER A CA 1
ATOM 696 C C . SER A 1 98 ? -6.363 -13.425 -14.194 1.00 81.19 98 SER A C 1
ATOM 698 O O . SER A 1 98 ? -5.265 -13.717 -13.732 1.00 81.19 98 SER A O 1
ATOM 700 N N . GLN A 1 99 ? -7.032 -12.335 -13.807 1.00 79.69 99 GLN A N 1
ATOM 701 C CA . GLN A 1 99 ? -6.526 -11.436 -12.769 1.00 79.69 99 GLN A CA 1
ATOM 702 C C . GLN A 1 99 ? -6.381 -12.164 -11.432 1.00 79.69 99 GLN A C 1
ATOM 704 O O . GLN A 1 99 ? -5.370 -11.985 -10.765 1.00 79.69 99 GLN A O 1
ATOM 709 N N . MET A 1 100 ? -7.333 -13.024 -11.061 1.00 80.44 100 MET A N 1
ATOM 710 C CA . MET A 1 100 ? -7.268 -13.798 -9.820 1.00 80.44 100 MET A CA 1
ATOM 711 C C . MET A 1 100 ? -6.075 -14.764 -9.795 1.00 80.44 100 MET A C 1
ATOM 713 O O . MET A 1 100 ? -5.395 -14.851 -8.777 1.00 80.44 100 MET A O 1
ATOM 717 N N . ILE A 1 101 ? -5.776 -15.436 -10.911 1.00 85.75 101 ILE A N 1
ATOM 718 C CA . ILE A 1 101 ? -4.614 -16.333 -11.035 1.00 85.75 101 ILE A CA 1
ATOM 719 C C . ILE A 1 101 ? -3.299 -15.550 -10.923 1.00 85.75 101 ILE A C 1
ATOM 721 O O . ILE A 1 101 ? -2.357 -16.019 -10.290 1.00 85.75 101 ILE A O 1
ATOM 725 N N . THR A 1 102 ? -3.226 -14.350 -11.504 1.00 84.69 102 THR A N 1
ATOM 726 C CA . THR A 1 102 ? -2.010 -13.523 -11.469 1.00 84.69 102 THR A CA 1
ATOM 727 C C . THR A 1 102 ? -1.798 -12.831 -10.116 1.00 84.69 102 THR A C 1
ATOM 729 O O . THR A 1 102 ? -0.675 -12.768 -9.620 1.00 84.69 102 THR A O 1
ATOM 732 N N . ILE A 1 103 ? -2.863 -12.298 -9.514 1.00 87.31 103 ILE A N 1
ATOM 733 C CA . ILE A 1 103 ? -2.813 -11.462 -8.303 1.00 87.31 103 ILE A CA 1
ATOM 734 C C . ILE A 1 103 ? -2.918 -12.300 -7.024 1.00 87.31 103 ILE A C 1
ATOM 736 O O . ILE A 1 103 ? -2.271 -11.980 -6.028 1.00 87.31 103 ILE A O 1
ATOM 740 N N . GLY A 1 104 ? -3.706 -13.377 -7.042 1.00 84.81 104 GLY A N 1
ATOM 741 C CA . GLY A 1 104 ? -4.026 -14.194 -5.868 1.00 84.81 104 GLY A CA 1
ATOM 742 C C . GLY A 1 104 ? -2.798 -14.718 -5.116 1.00 84.81 104 GLY A C 1
ATOM 743 O O . GLY A 1 104 ? -2.696 -14.461 -3.916 1.00 84.81 104 GLY A O 1
ATOM 744 N N . PRO A 1 105 ? -1.827 -15.374 -5.783 1.00 90.06 105 PRO A N 1
ATOM 745 C CA . PRO A 1 105 ? -0.620 -15.867 -5.118 1.00 90.06 105 PRO A CA 1
ATOM 746 C C . PRO A 1 105 ? 0.207 -14.758 -4.455 1.00 90.06 105 PRO A C 1
ATOM 748 O O . PRO A 1 105 ? 0.741 -14.960 -3.367 1.00 90.06 105 PRO A O 1
ATOM 751 N N . LYS A 1 106 ? 0.282 -13.571 -5.075 1.00 88.56 106 LYS A N 1
ATOM 752 C CA . LYS A 1 106 ? 0.978 -12.409 -4.500 1.00 88.56 106 LYS A CA 1
ATOM 753 C C . LYS A 1 106 ? 0.256 -11.881 -3.269 1.00 88.56 106 LYS A C 1
ATOM 755 O O . LYS A 1 106 ? 0.887 -11.709 -2.234 1.00 88.56 106 LYS A O 1
ATOM 760 N N . LEU A 1 107 ? -1.063 -11.692 -3.347 1.00 88.25 107 LEU A N 1
ATOM 761 C CA . LEU A 1 107 ? -1.863 -11.286 -2.188 1.00 88.25 107 LEU A CA 1
ATOM 762 C C . LEU A 1 107 ? -1.700 -12.248 -1.014 1.00 88.25 107 LEU A C 1
ATOM 764 O O . LEU A 1 107 ? -1.528 -11.795 0.114 1.00 88.25 107 LEU A O 1
ATOM 768 N N . PHE A 1 108 ? -1.713 -13.555 -1.283 1.00 90.00 108 PHE A N 1
ATOM 769 C CA . PHE A 1 108 ? -1.485 -14.564 -0.256 1.00 90.00 108 PHE A CA 1
ATOM 770 C C . PHE A 1 108 ? -0.082 -14.447 0.351 1.00 90.00 108 PHE A C 1
ATOM 772 O O . PHE A 1 108 ? 0.052 -14.392 1.566 1.00 90.00 108 PHE A O 1
ATOM 779 N N . ALA A 1 109 ? 0.962 -14.317 -0.471 1.00 91.88 10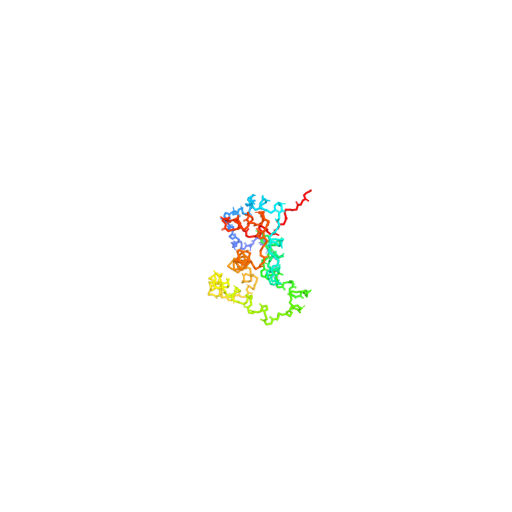9 ALA A N 1
ATOM 780 C CA . ALA A 1 109 ? 2.329 -14.149 0.022 1.00 91.88 109 ALA A CA 1
ATOM 781 C C . ALA A 1 109 ? 2.511 -12.872 0.866 1.00 91.88 109 ALA A C 1
ATOM 783 O O . ALA A 1 109 ? 3.228 -12.887 1.866 1.00 91.88 109 ALA A O 1
ATOM 784 N N . HIS A 1 110 ? 1.861 -11.767 0.493 1.00 91.88 110 HIS A N 1
ATOM 785 C CA . HIS A 1 110 ? 1.888 -10.529 1.276 1.00 91.88 110 HIS A CA 1
ATOM 786 C C . HIS A 1 110 ? 1.114 -10.666 2.586 1.00 91.88 110 HIS A C 1
ATOM 788 O O . HIS A 1 110 ? 1.604 -10.225 3.620 1.00 91.88 110 HIS A O 1
ATOM 794 N N . TYR A 1 111 ? -0.041 -11.337 2.568 1.00 91.19 111 TYR A N 1
ATOM 795 C CA . TYR A 1 111 ? -0.761 -11.677 3.790 1.00 91.19 111 TYR A CA 1
ATOM 796 C C . TYR A 1 111 ? 0.121 -12.508 4.727 1.00 91.19 111 TYR A C 1
ATOM 798 O O . TYR A 1 111 ? 0.312 -12.123 5.874 1.00 91.19 111 TYR A O 1
ATOM 806 N N . GLU A 1 112 ? 0.746 -13.577 4.230 1.00 92.50 112 GLU A N 1
ATOM 807 C CA . GLU A 1 112 ? 1.653 -14.412 5.023 1.00 92.50 112 GLU A CA 1
ATOM 808 C C . GLU A 1 112 ? 2.826 -13.607 5.604 1.00 92.50 112 GLU A C 1
ATOM 810 O O . GLU A 1 112 ? 3.215 -13.826 6.747 1.00 92.50 112 GLU A O 1
ATOM 815 N N . ARG A 1 113 ? 3.346 -12.611 4.879 1.00 90.31 113 ARG A N 1
ATOM 816 C CA . ARG A 1 113 ? 4.396 -11.713 5.388 1.00 90.31 113 ARG A CA 1
ATOM 817 C C . ARG A 1 113 ? 3.901 -10.775 6.498 1.00 90.31 113 ARG A C 1
ATOM 819 O O . ARG A 1 113 ? 4.676 -10.442 7.387 1.00 90.31 113 ARG A O 1
ATOM 826 N N . CYS A 1 114 ? 2.645 -10.339 6.438 1.00 91.12 114 CYS A N 1
ATOM 827 C CA . CYS A 1 114 ? 2.107 -9.277 7.291 1.00 91.12 114 CYS A CA 1
ATOM 828 C C . CYS A 1 114 ? 1.194 -9.769 8.427 1.00 91.12 114 CYS A C 1
ATOM 830 O O . CYS A 1 114 ? 0.868 -8.997 9.327 1.00 91.12 114 CYS A O 1
ATOM 832 N N . HIS A 1 115 ? 0.742 -11.027 8.407 1.00 90.25 115 HIS A N 1
ATOM 833 C CA . HIS A 1 115 ? -0.320 -11.507 9.297 1.00 90.25 115 HIS A CA 1
ATOM 834 C C . HIS A 1 115 ? 0.076 -11.611 10.776 1.00 90.25 115 HIS A C 1
ATOM 836 O O . HIS A 1 115 ? -0.815 -11.771 11.608 1.00 90.25 115 HIS A O 1
ATOM 842 N N . SER A 1 116 ? 1.362 -11.529 11.134 1.00 86.75 116 SER A N 1
ATOM 843 C CA . SER A 1 116 ? 1.804 -11.645 12.531 1.00 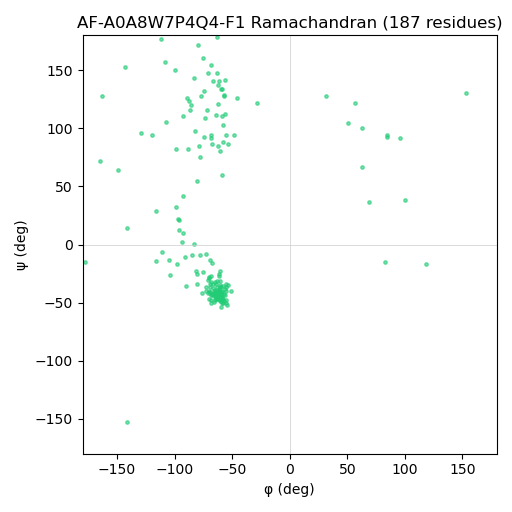86.75 116 SER A CA 1
ATOM 844 C C . SER A 1 116 ? 1.160 -10.583 13.428 1.00 86.75 116 SER A C 1
ATOM 846 O O . SER A 1 116 ? 0.626 -10.920 14.484 1.00 86.75 116 SER A O 1
ATOM 848 N N . ASP A 1 117 ? 1.101 -9.327 12.970 1.00 78.50 117 ASP A N 1
ATOM 849 C CA . ASP A 1 117 ? 0.414 -8.243 13.686 1.00 78.50 117 ASP A CA 1
ATOM 850 C C . ASP A 1 117 ? -1.096 -8.522 13.819 1.00 78.50 117 ASP A C 1
ATOM 852 O O . ASP A 1 117 ? -1.702 -8.226 14.850 1.00 78.50 117 ASP A O 1
ATOM 856 N N . LEU A 1 118 ? -1.713 -9.134 12.799 1.00 79.69 118 LEU A N 1
ATOM 857 C CA . LEU A 1 118 ? -3.135 -9.490 12.811 1.00 79.69 118 LEU A CA 1
ATOM 858 C C . LEU A 1 118 ? -3.423 -10.624 13.804 1.00 79.69 118 LEU A C 1
ATOM 860 O O . LEU A 1 118 ? -4.422 -10.595 14.519 1.00 79.69 118 LEU A O 1
ATOM 864 N N . PHE A 1 119 ? -2.542 -11.618 13.868 1.00 78.25 119 PHE A N 1
ATOM 865 C CA . PHE A 1 119 ? -2.658 -12.728 14.804 1.00 78.25 119 PHE A CA 1
ATOM 866 C C . PHE A 1 119 ? -2.548 -12.243 16.254 1.00 78.25 119 PHE A C 1
ATOM 868 O O . PHE A 1 119 ? -3.407 -12.554 17.082 1.00 78.25 119 PHE A O 1
ATOM 875 N N . GLU A 1 120 ? -1.553 -11.403 16.551 1.00 73.25 120 GLU A N 1
ATOM 876 C CA . GLU A 1 120 ? -1.414 -10.769 17.864 1.00 73.25 120 GLU A CA 1
ATOM 877 C C . GLU A 1 120 ? -2.611 -9.878 18.202 1.00 73.25 120 GLU A C 1
ATOM 879 O O . GLU A 1 120 ? -3.072 -9.866 19.345 1.00 73.25 120 GLU A O 1
ATOM 884 N N . TYR A 1 121 ? -3.133 -9.147 17.215 1.00 75.06 121 TYR A N 1
ATOM 885 C CA . TYR A 1 121 ? -4.341 -8.343 17.351 1.00 75.06 121 TYR A CA 1
ATOM 886 C C . TYR A 1 121 ? -5.554 -9.186 17.765 1.00 75.06 121 TYR A C 1
ATOM 888 O O . TYR A 1 121 ? -6.258 -8.802 18.699 1.00 75.06 121 TYR A O 1
ATOM 896 N N . VAL A 1 122 ? -5.781 -10.337 17.123 1.00 76.12 122 VAL A N 1
ATOM 897 C CA . VAL A 1 122 ? -6.910 -11.235 17.426 1.00 76.12 122 VAL A CA 1
ATOM 898 C C . VAL A 1 122 ? -6.783 -11.846 18.822 1.00 76.12 122 VAL A C 1
ATOM 900 O O . VAL A 1 122 ? -7.771 -11.923 19.544 1.00 76.12 122 VAL A O 1
ATOM 903 N N . ILE A 1 123 ? -5.578 -12.257 19.224 1.00 76.44 123 ILE A N 1
ATOM 904 C CA . ILE A 1 123 ? -5.350 -12.863 20.545 1.00 76.44 123 ILE A CA 1
ATOM 905 C C . ILE A 1 123 ? -5.423 -11.820 21.664 1.00 76.44 123 ILE A C 1
ATOM 907 O O . ILE A 1 123 ? -5.938 -12.098 22.744 1.00 76.44 123 ILE A O 1
ATOM 911 N N . GLY A 1 124 ? -4.880 -10.625 21.428 1.00 66.06 124 GLY A N 1
ATOM 912 C CA . GLY A 1 124 ? -4.734 -9.595 22.454 1.00 66.06 124 GLY A CA 1
ATOM 913 C C . GLY A 1 124 ? -5.962 -8.712 22.668 1.00 66.06 124 GLY A C 1
ATOM 914 O O . GLY A 1 124 ? -5.959 -7.927 23.613 1.00 66.06 124 GLY A O 1
ATOM 915 N N . ASN A 1 125 ? -6.986 -8.796 21.815 1.00 63.81 125 ASN A N 1
ATOM 916 C CA . ASN A 1 125 ? -8.207 -8.006 21.957 1.00 63.81 125 ASN A CA 1
ATOM 917 C C . ASN A 1 125 ? -9.379 -8.871 22.424 1.00 63.81 125 ASN A C 1
ATOM 919 O O . ASN A 1 125 ? -9.993 -9.600 21.650 1.00 63.81 125 ASN A O 1
ATOM 923 N N . VAL A 1 126 ? -9.737 -8.723 23.700 1.00 65.38 126 VAL A N 1
ATOM 924 C CA . VAL A 1 126 ? -11.041 -9.147 24.218 1.00 65.38 126 VAL A CA 1
ATOM 925 C C . VAL A 1 126 ? -11.997 -7.975 24.013 1.00 65.38 126 VAL A C 1
ATOM 927 O O . VAL A 1 126 ? -11.703 -6.856 24.430 1.00 65.38 126 VAL A O 1
ATOM 930 N N . PHE A 1 127 ? -13.110 -8.199 23.316 1.00 64.31 127 PHE A N 1
ATOM 931 C CA . PHE A 1 127 ? -14.072 -7.141 23.014 1.00 64.31 127 PHE A CA 1
ATOM 932 C C . PHE A 1 127 ? -14.778 -6.672 24.298 1.00 64.31 127 PHE A C 1
ATOM 934 O O . PHE A 1 127 ? -15.774 -7.257 24.709 1.00 64.31 127 PHE A O 1
ATOM 941 N N . ASP A 1 128 ? -14.257 -5.618 24.927 1.00 65.44 128 ASP A N 1
ATOM 942 C CA . ASP A 1 128 ? -14.760 -5.051 26.191 1.00 65.44 128 ASP A CA 1
ATOM 943 C C . ASP A 1 128 ? -15.655 -3.810 25.969 1.00 65.44 128 ASP A C 1
ATOM 945 O O . ASP A 1 128 ? -15.645 -2.842 26.722 1.00 65.44 128 ASP A O 1
ATOM 949 N N . GLY A 1 129 ? -16.397 -3.782 24.856 1.00 64.50 129 GLY A N 1
ATOM 950 C CA . GLY A 1 129 ? -17.374 -2.728 24.548 1.00 64.50 129 GLY A CA 1
ATOM 951 C C . GLY A 1 129 ? -16.823 -1.434 23.927 1.00 64.50 129 GLY A C 1
ATOM 952 O O . GLY A 1 129 ? -17.600 -0.688 23.331 1.00 64.50 129 GLY A O 1
ATOM 953 N N . ASP A 1 130 ? -15.510 -1.174 23.963 1.00 75.62 130 ASP A N 1
ATOM 954 C CA . ASP A 1 130 ? -14.891 -0.051 23.234 1.00 75.62 130 ASP A CA 1
ATOM 955 C C . ASP A 1 130 ? -14.485 -0.455 21.804 1.00 75.62 130 ASP A C 1
ATOM 957 O O . ASP A 1 130 ? -13.333 -0.779 21.501 1.00 75.62 130 ASP A O 1
ATOM 961 N N . PHE A 1 131 ? -15.465 -0.420 20.899 1.00 75.94 131 PHE A N 1
ATOM 962 C CA . PHE A 1 131 ? -15.291 -0.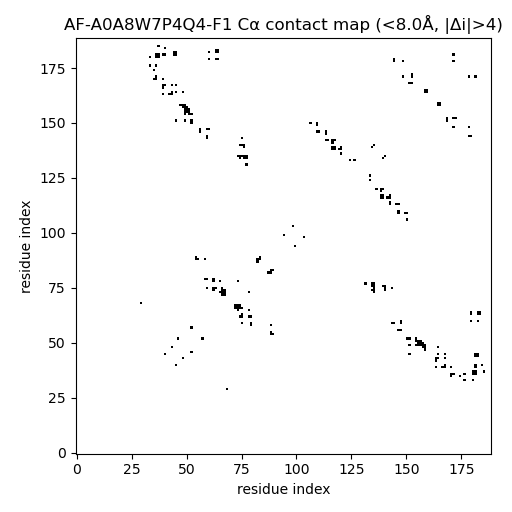721 19.472 1.00 75.94 131 PHE A CA 1
ATOM 963 C C . PHE A 1 131 ? -14.213 0.140 18.799 1.00 75.94 131 PHE A C 1
ATOM 965 O O . PHE A 1 131 ? -13.498 -0.331 17.912 1.00 75.94 131 PHE A O 1
ATOM 972 N N . ARG A 1 132 ? -14.067 1.402 19.223 1.00 75.69 132 ARG A N 1
ATOM 973 C CA . ARG A 1 132 ? -13.100 2.328 18.630 1.00 75.69 132 ARG A CA 1
ATOM 974 C C . ARG A 1 132 ? -11.675 1.933 18.994 1.00 75.69 132 ARG A C 1
ATOM 976 O O . ARG A 1 132 ? -10.809 1.970 18.124 1.00 75.69 132 ARG A O 1
ATOM 983 N N . ARG A 1 133 ? -11.434 1.541 20.246 1.00 76.56 133 ARG A N 1
ATOM 984 C CA . ARG A 1 133 ? -10.126 1.043 20.691 1.00 76.56 133 ARG A CA 1
ATOM 985 C C . ARG A 1 133 ? -9.707 -0.210 19.929 1.00 76.56 133 ARG A C 1
ATOM 987 O O . ARG A 1 133 ? -8.551 -0.311 19.539 1.00 76.56 133 ARG A O 1
ATOM 994 N N . VAL A 1 134 ? -10.648 -1.118 19.683 1.00 79.00 134 VAL A N 1
ATOM 995 C CA . VAL A 1 134 ? -10.407 -2.347 18.915 1.00 79.00 134 VAL A CA 1
ATOM 996 C C . VAL A 1 134 ? -10.064 -2.014 17.457 1.00 79.00 134 VAL A C 1
ATOM 998 O O . VAL A 1 134 ? -9.040 -2.437 16.944 1.00 79.00 134 VAL A O 1
ATOM 1001 N N . ILE A 1 135 ? -10.851 -1.175 16.785 1.00 82.12 135 ILE A N 1
ATOM 1002 C CA . ILE A 1 135 ? -10.615 -0.849 15.365 1.00 82.12 135 ILE A CA 1
ATOM 1003 C C . ILE A 1 135 ? -9.382 0.018 15.141 1.00 82.12 135 ILE A C 1
ATOM 1005 O O . ILE A 1 135 ? -8.755 -0.068 14.089 1.00 82.12 135 ILE A O 1
ATOM 1009 N N . CYS A 1 136 ? -9.032 0.864 16.103 1.00 83.75 136 CYS A N 1
ATOM 1010 C CA . CYS A 1 136 ? -7.858 1.722 16.015 1.00 83.75 136 CYS A CA 1
ATOM 1011 C C . CYS A 1 136 ? -6.629 1.160 16.722 1.00 83.75 136 CYS A C 1
ATOM 1013 O O . CYS A 1 136 ? -5.715 1.922 17.035 1.00 83.75 136 CYS A O 1
ATOM 1015 N N . ASP A 1 137 ? -6.586 -0.155 16.929 1.00 82.81 137 ASP A N 1
ATOM 1016 C CA . ASP A 1 137 ? -5.396 -0.837 17.414 1.00 82.81 137 ASP A CA 1
ATOM 1017 C C . ASP A 1 137 ? -4.212 -0.615 16.458 1.00 82.81 137 ASP A C 1
ATOM 1019 O O . ASP A 1 137 ? -4.323 -0.737 15.234 1.00 82.81 137 ASP A O 1
ATOM 1023 N N . GLU A 1 138 ? -3.057 -0.281 17.027 1.00 81.75 138 GLU A N 1
ATOM 1024 C CA . GLU A 1 138 ? -1.843 0.019 16.272 1.00 81.75 138 GLU A CA 1
ATOM 1025 C C . GLU A 1 138 ? -1.382 -1.167 15.415 1.00 81.75 138 GLU A C 1
ATOM 1027 O O . GLU A 1 138 ? -0.926 -0.968 14.289 1.00 81.75 138 GLU A O 1
ATOM 1032 N N . ARG A 1 139 ? -1.576 -2.403 15.897 1.00 84.25 139 ARG A N 1
ATOM 1033 C CA . ARG A 1 139 ? -1.261 -3.632 15.150 1.00 84.25 139 ARG A CA 1
ATOM 1034 C C . ARG A 1 139 ? -2.028 -3.703 13.838 1.00 84.25 139 ARG A C 1
ATOM 1036 O O . ARG A 1 139 ? -1.475 -4.077 12.808 1.00 84.25 139 ARG A O 1
ATOM 1043 N N . LEU A 1 140 ? -3.292 -3.285 13.852 1.00 85.69 140 LEU A N 1
ATOM 1044 C CA . LEU A 1 140 ? -4.118 -3.283 12.653 1.00 85.69 140 LEU A CA 1
ATOM 1045 C C . LEU A 1 140 ? -3.641 -2.225 11.642 1.00 85.69 140 LEU A C 1
ATOM 1047 O O . LEU A 1 140 ? -3.631 -2.490 10.441 1.00 85.69 140 LEU A O 1
ATOM 1051 N N . ASN A 1 141 ? -3.170 -1.061 12.105 1.00 85.94 141 ASN A N 1
ATOM 1052 C CA . ASN A 1 141 ? -2.546 -0.067 11.222 1.00 85.94 141 ASN A CA 1
ATOM 1053 C C . ASN A 1 141 ? -1.237 -0.593 10.611 1.00 85.94 141 ASN A C 1
ATOM 1055 O O . ASN A 1 141 ? -1.041 -0.459 9.404 1.00 85.94 141 ASN A O 1
ATOM 1059 N N . ARG A 1 142 ? -0.376 -1.246 11.406 1.00 86.88 142 ARG A N 1
ATOM 1060 C CA . ARG A 1 142 ? 0.870 -1.854 10.906 1.00 86.88 142 ARG A CA 1
ATOM 1061 C C . ARG A 1 142 ? 0.612 -2.947 9.877 1.00 86.88 142 ARG A C 1
ATOM 1063 O O . ARG A 1 142 ? 1.290 -2.976 8.854 1.00 86.88 142 ARG A O 1
ATOM 1070 N N . PHE A 1 143 ? -0.415 -3.772 10.084 1.00 90.31 143 PHE A N 1
ATOM 1071 C CA . PHE A 1 143 ? -0.861 -4.745 9.088 1.00 90.31 143 PHE A CA 1
ATOM 1072 C C . PHE A 1 143 ? -1.219 -4.070 7.752 1.00 90.31 143 PHE A C 1
ATOM 1074 O O . PHE A 1 143 ? -0.734 -4.487 6.699 1.00 90.31 143 PHE A O 1
ATOM 1081 N N . PHE A 1 144 ? -2.022 -3.001 7.777 1.00 91.00 144 PHE A N 1
ATOM 1082 C CA . PHE A 1 144 ? -2.397 -2.278 6.559 1.00 91.00 144 PHE A CA 1
ATOM 1083 C C . PHE A 1 144 ? -1.203 -1.630 5.853 1.00 91.00 144 PHE A C 1
ATOM 1085 O O . PHE A 1 144 ? -1.078 -1.758 4.632 1.00 91.00 144 PHE A O 1
ATOM 1092 N N . GLU A 1 145 ? -0.308 -0.979 6.601 1.00 89.62 145 GLU A N 1
ATOM 1093 C CA . GLU A 1 145 ? 0.934 -0.437 6.044 1.00 89.62 145 GLU A CA 1
ATOM 1094 C C . GLU A 1 145 ? 1.794 -1.552 5.434 1.00 89.62 145 GLU A C 1
ATOM 1096 O O . GLU A 1 145 ? 2.268 -1.419 4.308 1.00 89.62 145 GLU A O 1
ATOM 1101 N N . CYS A 1 146 ? 1.947 -2.687 6.118 1.00 91.38 146 CYS A N 1
ATOM 1102 C CA . CYS A 1 146 ? 2.718 -3.824 5.620 1.00 91.38 146 CYS A CA 1
ATOM 1103 C C . CYS A 1 146 ? 2.159 -4.373 4.300 1.00 91.38 146 CYS A C 1
ATOM 1105 O O . CYS A 1 146 ? 2.932 -4.642 3.376 1.00 91.38 146 CYS A O 1
ATOM 1107 N N . MET A 1 147 ? 0.832 -4.490 4.173 1.00 92.75 147 MET A N 1
ATOM 1108 C CA . MET A 1 147 ? 0.183 -4.961 2.945 1.00 92.75 147 MET A CA 1
ATOM 1109 C C . MET A 1 147 ? 0.469 -4.034 1.759 1.00 92.75 147 MET A C 1
ATOM 1111 O O . MET A 1 147 ? 0.856 -4.504 0.689 1.00 92.75 147 MET A O 1
ATOM 1115 N N . VAL A 1 148 ? 0.336 -2.714 1.943 1.00 92.94 148 VAL A N 1
ATOM 1116 C CA . VAL A 1 148 ? 0.611 -1.738 0.874 1.00 92.94 148 VAL A CA 1
ATOM 1117 C C . VAL A 1 148 ? 2.103 -1.673 0.549 1.00 92.94 148 VAL A C 1
ATOM 1119 O O . VAL A 1 148 ? 2.461 -1.649 -0.631 1.00 92.94 148 VAL A O 1
ATOM 1122 N N . ARG A 1 149 ? 2.978 -1.689 1.565 1.00 92.81 149 ARG A N 1
ATOM 1123 C CA . ARG A 1 149 ? 4.437 -1.694 1.377 1.00 92.81 149 ARG A CA 1
ATOM 1124 C C . ARG A 1 149 ? 4.865 -2.915 0.574 1.00 92.81 149 ARG A C 1
ATOM 1126 O O . ARG A 1 149 ? 5.479 -2.764 -0.475 1.00 92.81 149 ARG A O 1
ATOM 1133 N N . SER A 1 150 ? 4.469 -4.107 1.015 1.00 92.62 150 SER A N 1
ATOM 1134 C CA . SER A 1 150 ? 4.825 -5.365 0.351 1.00 92.62 150 SER A CA 1
ATOM 1135 C C . SER A 1 150 ? 4.311 -5.417 -1.089 1.00 92.62 150 SER A C 1
ATOM 1137 O O . SER A 1 150 ? 5.014 -5.902 -1.972 1.00 92.62 150 SER A O 1
ATOM 1139 N N . TRP A 1 151 ? 3.118 -4.868 -1.347 1.00 94.19 151 TRP A N 1
ATOM 1140 C CA . TRP A 1 151 ? 2.587 -4.760 -2.705 1.00 94.19 151 TRP A CA 1
ATOM 1141 C C . TRP A 1 151 ? 3.428 -3.836 -3.590 1.00 94.19 151 TRP A C 1
ATOM 1143 O O . TRP A 1 151 ? 3.707 -4.170 -4.738 1.00 94.19 151 TRP A O 1
ATOM 1153 N N . PHE A 1 152 ? 3.839 -2.676 -3.075 1.00 93.31 152 PHE A N 1
ATOM 1154 C CA . PHE A 1 152 ? 4.680 -1.735 -3.815 1.00 93.31 152 PHE A CA 1
ATOM 1155 C C . PHE A 1 152 ? 6.065 -2.321 -4.130 1.00 93.31 152 PHE A C 1
ATOM 1157 O O . PHE A 1 152 ? 6.581 -2.158 -5.236 1.00 93.31 152 PHE A O 1
ATOM 1164 N N . GLU A 1 153 ? 6.651 -3.039 -3.173 1.00 90.81 153 GLU A N 1
ATOM 1165 C CA . GLU A 1 153 ? 7.966 -3.670 -3.299 1.00 90.81 153 GLU A CA 1
ATOM 1166 C C . GLU A 1 153 ? 8.029 -4.766 -4.365 1.00 90.81 153 GLU A C 1
ATOM 1168 O O . GLU A 1 153 ? 9.075 -4.923 -5.002 1.00 90.81 153 GLU A O 1
ATOM 1173 N N . ASP A 1 154 ? 6.920 -5.488 -4.540 1.00 89.25 154 ASP A N 1
ATOM 1174 C CA . ASP A 1 154 ? 6.760 -6.619 -5.458 1.00 89.25 154 ASP A CA 1
ATOM 1175 C C . ASP A 1 154 ? 5.722 -6.309 -6.562 1.00 89.25 154 ASP A C 1
ATOM 1177 O O . ASP A 1 154 ? 5.046 -7.214 -7.078 1.00 89.25 154 ASP A O 1
ATOM 1181 N N . CYS A 1 155 ? 5.575 -5.029 -6.912 1.00 90.56 155 CYS A N 1
ATOM 1182 C CA . CYS A 1 155 ? 4.526 -4.528 -7.794 1.00 90.56 155 CYS A CA 1
ATOM 1183 C C . CYS A 1 155 ? 4.554 -5.166 -9.192 1.00 90.56 155 CYS A C 1
ATOM 1185 O O . CYS A 1 155 ? 5.588 -5.246 -9.854 1.00 90.56 155 CYS A O 1
ATOM 1187 N N . LEU A 1 156 ? 3.382 -5.583 -9.681 1.00 87.69 156 LEU A N 1
ATOM 1188 C CA . LEU A 1 156 ? 3.214 -6.037 -11.062 1.00 87.69 156 LEU A CA 1
ATOM 1189 C C . LEU A 1 156 ? 3.172 -4.839 -12.013 1.00 87.69 156 LEU A C 1
ATOM 1191 O O . LEU A 1 156 ? 2.352 -3.939 -11.822 1.00 87.69 156 LEU A O 1
ATOM 1195 N N . GLY A 1 157 ? 4.005 -4.858 -13.055 1.00 85.88 157 GLY A N 1
ATOM 1196 C CA . GLY A 1 157 ? 4.090 -3.749 -14.009 1.00 85.88 157 GLY A CA 1
ATOM 1197 C C . GLY A 1 157 ? 4.699 -2.491 -13.393 1.00 85.88 157 GLY A C 1
ATOM 1198 O O . GLY A 1 157 ? 4.228 -1.391 -13.670 1.00 85.88 157 GLY A O 1
ATOM 1199 N N . PHE A 1 158 ? 5.690 -2.668 -12.515 1.00 92.19 158 PHE A N 1
ATOM 1200 C CA . PHE A 1 158 ? 6.486 -1.566 -11.994 1.00 92.19 158 PHE A CA 1
ATOM 1201 C C . PHE A 1 158 ? 7.229 -0.858 -13.138 1.00 92.19 158 PHE A C 1
ATOM 1203 O O . PHE A 1 158 ? 7.702 -1.513 -14.069 1.00 92.19 158 PHE A O 1
ATOM 1210 N N . ASP A 1 159 ? 7.319 0.471 -13.087 1.00 93.00 159 ASP A N 1
ATOM 1211 C CA . ASP A 1 159 ? 8.024 1.257 -14.105 1.00 93.00 159 ASP A CA 1
ATOM 1212 C C . ASP A 1 159 ? 9.548 1.204 -13.900 1.00 93.00 159 ASP A C 1
ATOM 1214 O O . ASP A 1 159 ? 10.178 2.154 -13.433 1.00 93.00 159 ASP A O 1
ATOM 1218 N N . ASP A 1 160 ? 10.148 0.065 -14.254 1.00 88.75 160 ASP A N 1
ATOM 1219 C CA . ASP A 1 160 ? 11.599 -0.152 -14.190 1.00 88.75 160 ASP A CA 1
ATOM 1220 C C . ASP A 1 160 ? 12.382 0.713 -15.195 1.00 88.75 160 ASP A C 1
ATOM 1222 O O . ASP A 1 160 ? 13.598 0.871 -15.069 1.00 88.75 160 ASP A O 1
ATOM 1226 N N . ALA A 1 161 ? 11.709 1.285 -16.201 1.00 92.19 161 ALA A N 1
ATOM 1227 C CA . ALA A 1 161 ? 12.340 2.175 -17.172 1.00 92.19 161 ALA A CA 1
ATOM 1228 C C . ALA A 1 161 ? 12.628 3.563 -16.577 1.00 92.19 161 ALA A C 1
ATOM 1230 O O . ALA A 1 161 ? 13.524 4.266 -17.054 1.00 92.19 161 ALA A O 1
ATOM 1231 N N . ASN A 1 162 ? 11.898 3.955 -15.529 1.00 93.00 162 ASN A N 1
ATOM 1232 C CA . ASN A 1 162 ? 12.108 5.208 -14.827 1.00 93.00 162 ASN A CA 1
ATOM 1233 C C . ASN A 1 162 ? 13.061 5.022 -13.628 1.00 93.00 162 ASN A C 1
ATOM 1235 O O . ASN A 1 162 ? 12.671 4.459 -12.600 1.00 93.00 162 ASN A O 1
ATOM 1239 N N . PRO A 1 163 ? 14.296 5.562 -13.675 1.00 92.19 163 PRO A N 1
ATOM 1240 C CA . PRO A 1 163 ? 15.258 5.399 -12.585 1.00 92.19 163 PRO A CA 1
ATOM 1241 C C . PRO A 1 163 ? 14.770 6.006 -11.261 1.00 92.19 163 PRO A C 1
ATOM 1243 O O . PRO A 1 163 ? 15.152 5.525 -10.195 1.00 92.19 163 PRO A O 1
ATOM 1246 N N . LYS A 1 164 ? 13.883 7.012 -11.302 1.00 92.62 164 LYS A N 1
ATOM 1247 C CA . LYS A 1 164 ? 13.276 7.594 -10.097 1.00 92.62 164 LYS A CA 1
ATOM 1248 C C . LYS A 1 164 ? 12.327 6.634 -9.395 1.00 92.62 164 LYS A C 1
ATOM 1250 O O . LYS A 1 164 ? 12.277 6.632 -8.168 1.00 92.62 164 LYS A O 1
ATOM 1255 N N . CYS A 1 165 ? 11.650 5.764 -10.139 1.00 93.50 165 CYS A N 1
ATOM 1256 C CA . CYS A 1 165 ? 10.853 4.699 -9.546 1.00 93.50 165 CYS A CA 1
ATOM 1257 C C . CYS A 1 165 ? 11.740 3.667 -8.841 1.00 93.50 165 CYS A C 1
ATOM 1259 O O . CYS A 1 165 ? 11.466 3.316 -7.694 1.00 93.50 165 CYS A O 1
ATOM 1261 N N . GLY A 1 166 ? 12.858 3.265 -9.451 1.00 91.56 166 GLY A N 1
ATOM 1262 C CA . GLY A 1 166 ? 13.843 2.394 -8.797 1.00 91.56 166 GLY A CA 1
ATOM 1263 C C . GLY A 1 166 ? 14.436 2.998 -7.514 1.00 91.56 166 GLY A C 1
ATOM 1264 O O . GLY A 1 166 ? 14.535 2.314 -6.493 1.00 91.56 166 GLY A O 1
ATOM 1265 N N . GLU A 1 167 ? 14.780 4.291 -7.533 1.00 91.19 167 GLU A N 1
ATOM 1266 C CA . GLU A 1 167 ? 15.236 5.029 -6.344 1.00 91.19 167 GLU A CA 1
ATOM 1267 C C . GLU A 1 167 ? 14.164 5.045 -5.247 1.00 91.19 167 GLU A C 1
ATOM 1269 O O . GLU A 1 167 ? 14.456 4.679 -4.107 1.00 91.19 167 GLU A O 1
ATOM 1274 N N . LEU A 1 168 ? 12.917 5.386 -5.591 1.00 92.06 168 LEU A N 1
ATOM 1275 C CA . LEU A 1 168 ? 11.797 5.387 -4.650 1.00 92.06 168 LEU A CA 1
ATOM 1276 C C . LEU A 1 168 ? 11.582 4.002 -4.028 1.00 92.06 168 LEU A C 1
ATOM 1278 O O . LEU A 1 168 ? 11.463 3.891 -2.809 1.00 92.06 168 LEU A O 1
ATOM 1282 N N . GLN A 1 169 ? 11.590 2.933 -4.830 1.00 91.81 169 GLN A N 1
ATOM 1283 C CA . GLN A 1 169 ? 11.437 1.569 -4.321 1.00 91.81 169 GLN A CA 1
ATOM 1284 C C . GLN A 1 169 ? 12.559 1.199 -3.347 1.00 91.81 169 GLN A C 1
ATOM 1286 O O . GLN A 1 169 ? 12.300 0.598 -2.305 1.00 91.81 169 GLN A O 1
ATOM 1291 N N . LYS A 1 170 ? 13.801 1.585 -3.653 1.00 91.31 170 LYS A N 1
ATOM 1292 C CA . LYS A 1 170 ? 14.944 1.345 -2.772 1.00 91.31 170 LYS A CA 1
ATOM 1293 C C . LYS A 1 170 ? 14.789 2.079 -1.441 1.00 91.31 170 LYS A C 1
ATOM 1295 O O . LYS A 1 170 ? 14.998 1.461 -0.401 1.00 91.31 170 LYS A O 1
ATOM 1300 N N . VAL A 1 171 ? 14.398 3.355 -1.466 1.00 90.62 171 VAL A N 1
ATOM 1301 C CA . VAL A 1 171 ? 14.208 4.154 -0.245 1.00 90.62 171 VAL A CA 1
ATOM 1302 C C . VAL A 1 171 ? 13.061 3.598 0.596 1.00 90.62 171 VAL A C 1
ATOM 1304 O O . VAL A 1 171 ? 13.248 3.412 1.795 1.00 90.62 171 VAL A O 1
ATOM 1307 N N . VAL A 1 172 ? 11.921 3.252 -0.012 1.00 90.19 172 VAL A N 1
ATOM 1308 C CA . VAL A 1 172 ? 10.799 2.620 0.704 1.00 90.19 172 VAL A CA 1
ATOM 1309 C C . VAL A 1 172 ? 11.234 1.301 1.352 1.00 90.19 172 VAL A C 1
ATOM 1311 O O . VAL A 1 172 ? 10.880 1.051 2.498 1.00 90.19 172 VAL A O 1
ATOM 1314 N N . LYS A 1 173 ? 12.050 0.482 0.676 1.00 88.12 173 LYS A N 1
ATOM 1315 C CA . LYS A 1 173 ? 12.573 -0.780 1.234 1.00 88.12 173 LYS A CA 1
ATOM 1316 C C . LYS A 1 173 ? 13.533 -0.569 2.410 1.00 88.12 173 LYS A C 1
ATOM 1318 O O . LYS A 1 173 ? 13.541 -1.369 3.339 1.00 88.12 173 LYS A O 1
ATOM 1323 N N . SER A 1 174 ? 14.371 0.471 2.370 1.00 87.69 174 SER A N 1
ATOM 1324 C CA . SER A 1 174 ? 15.436 0.678 3.365 1.00 87.69 174 SER A CA 1
ATOM 1325 C C . SER A 1 174 ? 15.098 1.656 4.493 1.00 87.69 174 SER A C 1
ATOM 1327 O O . SER A 1 174 ? 15.825 1.698 5.482 1.00 87.69 174 SER A O 1
ATOM 1329 N N . SER A 1 175 ? 14.066 2.487 4.336 1.00 85.50 175 SER A N 1
ATOM 1330 C CA . SER A 1 175 ? 13.731 3.541 5.299 1.00 85.50 175 SER A CA 1
ATOM 1331 C C . SER A 1 175 ? 12.907 3.006 6.472 1.00 85.50 175 SER A C 1
ATOM 1333 O O . SER A 1 175 ? 12.014 2.171 6.307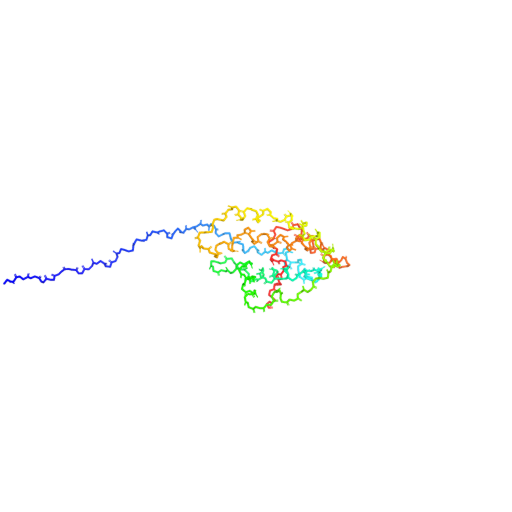 1.00 85.50 175 SER A O 1
ATOM 1335 N N . SER A 1 176 ? 13.179 3.552 7.658 1.00 82.94 176 SER A N 1
ATOM 1336 C CA . SER A 1 176 ? 12.390 3.361 8.878 1.00 82.94 176 SER A CA 1
ATOM 1337 C C . SER A 1 176 ? 11.173 4.291 8.968 1.00 82.94 176 SER A C 1
ATOM 1339 O O . SER A 1 176 ? 10.442 4.242 9.956 1.00 82.94 176 SER A O 1
ATOM 1341 N N . CYS A 1 177 ? 10.945 5.138 7.963 1.00 83.25 177 CYS A N 1
ATOM 1342 C CA . CYS A 1 177 ? 9.782 6.011 7.895 1.00 83.25 177 CYS A CA 1
ATOM 1343 C C . CYS A 1 177 ? 8.468 5.235 7.819 1.00 83.25 177 CYS A C 1
ATOM 1345 O O . CYS A 1 177 ? 8.387 4.167 7.194 1.00 83.25 177 CYS A O 1
ATOM 1347 N N . SER A 1 178 ? 7.420 5.820 8.414 1.00 82.06 178 SER A N 1
ATOM 1348 C CA . SER A 1 178 ? 6.048 5.350 8.200 1.00 82.06 178 SER A CA 1
ATOM 1349 C C . SER A 1 178 ? 5.753 5.366 6.708 1.00 82.06 178 SER A C 1
ATOM 1351 O O . SER A 1 178 ? 6.170 6.275 5.984 1.00 82.06 178 SER A O 1
ATOM 1353 N N . LEU A 1 179 ? 5.023 4.352 6.242 1.00 85.44 179 LEU A N 1
ATOM 1354 C CA . LEU A 1 179 ? 4.682 4.270 4.829 1.00 85.44 179 LEU A CA 1
ATOM 1355 C C . LEU A 1 179 ? 3.862 5.488 4.386 1.00 85.44 179 LEU A C 1
ATOM 1357 O O . LEU A 1 179 ? 4.011 5.939 3.254 1.00 85.44 179 LEU A O 1
ATOM 1361 N N . SER A 1 180 ? 3.055 6.053 5.289 1.00 83.31 180 SER A N 1
ATOM 1362 C CA . SER A 1 180 ? 2.230 7.237 5.030 1.00 83.31 180 SER A CA 1
ATOM 1363 C C . SER A 1 180 ? 3.028 8.396 4.416 1.00 83.31 180 SER A C 1
ATOM 1365 O O . SER A 1 180 ? 2.566 8.989 3.442 1.00 83.31 180 SER A O 1
ATOM 1367 N N . SER A 1 181 ? 4.265 8.626 4.875 1.00 84.12 181 SER A N 1
ATOM 1368 C CA . SER A 1 181 ? 5.152 9.694 4.395 1.00 84.12 181 SER A CA 1
ATOM 1369 C C . SER A 1 181 ? 5.503 9.600 2.908 1.00 84.12 181 SER A C 1
ATOM 1371 O O . SER A 1 181 ? 5.838 10.611 2.307 1.00 84.12 181 SER A O 1
ATOM 1373 N N . PHE A 1 182 ? 5.416 8.416 2.296 1.00 86.56 182 PHE A N 1
ATOM 1374 C CA . PHE A 1 182 ? 5.697 8.227 0.867 1.00 86.56 182 PHE A CA 1
ATOM 1375 C C . PHE A 1 182 ? 4.453 8.369 -0.022 1.00 86.56 182 PHE A C 1
ATOM 1377 O O . PHE A 1 182 ? 4.565 8.399 -1.246 1.00 86.56 182 PHE A O 1
ATOM 1384 N N . PHE A 1 183 ? 3.255 8.419 0.564 1.00 81.38 183 PHE A N 1
ATOM 1385 C CA . PHE A 1 183 ? 1.990 8.437 -0.178 1.00 81.38 183 PHE A CA 1
ATOM 1386 C C . PHE A 1 183 ? 1.195 9.732 0.013 1.00 81.38 183 PHE A C 1
ATOM 1388 O O . PHE A 1 183 ? 0.288 10.013 -0.772 1.00 81.38 183 PHE A O 1
ATOM 1395 N N . THR A 1 184 ? 1.553 10.547 1.001 1.00 71.12 184 THR A N 1
ATOM 1396 C CA . THR A 1 184 ? 1.091 11.928 1.132 1.00 71.12 184 THR A CA 1
ATOM 1397 C C . THR A 1 184 ? 2.002 12.849 0.336 1.00 71.12 184 THR A C 1
ATOM 1399 O O . THR A 1 184 ? 3.176 12.986 0.668 1.00 71.12 184 THR A O 1
ATOM 1402 N N . LYS A 1 185 ? 1.481 13.506 -0.708 1.00 57.66 185 LYS A N 1
ATOM 1403 C CA . LYS A 1 185 ? 2.220 14.618 -1.322 1.00 57.66 185 LYS A CA 1
ATOM 1404 C C . LYS A 1 185 ? 2.391 15.722 -0.273 1.00 57.66 185 LYS A C 1
ATOM 1406 O O . LYS A 1 185 ? 1.404 16.018 0.405 1.00 57.66 185 LYS A O 1
ATOM 1411 N N . PRO A 1 186 ? 3.573 16.350 -0.155 1.00 53.09 186 PRO A N 1
ATOM 1412 C CA . PRO A 1 186 ? 3.691 17.566 0.632 1.00 53.09 186 PRO A CA 1
ATOM 1413 C C . PRO A 1 186 ? 2.694 18.581 0.068 1.00 53.09 186 PRO A C 1
ATOM 1415 O O . PRO A 1 186 ? 2.638 18.785 -1.149 1.00 53.09 186 PRO A O 1
ATOM 1418 N N . GLU A 1 187 ? 1.864 19.166 0.933 1.00 47.62 187 GLU A N 1
ATOM 1419 C CA . GLU A 1 187 ? 1.038 20.305 0.545 1.00 47.62 187 GLU A CA 1
ATOM 1420 C C . GLU A 1 187 ? 1.991 21.382 0.021 1.00 47.62 187 GLU A C 1
ATOM 1422 O O . GLU A 1 187 ? 2.838 21.897 0.750 1.00 47.62 187 GLU A O 1
ATOM 1427 N N . THR A 1 188 ? 1.923 21.665 -1.278 1.00 40.38 188 THR A N 1
ATOM 1428 C CA . THR A 1 188 ? 2.631 22.801 -1.858 1.00 40.38 188 THR A CA 1
ATOM 1429 C C . THR A 1 188 ? 2.041 24.061 -1.239 1.00 40.38 188 THR A C 1
ATOM 1431 O O . THR A 1 188 ? 0.867 24.350 -1.477 1.00 40.38 188 THR A O 1
ATOM 1434 N N . ALA A 1 189 ? 2.839 24.749 -0.422 1.00 34.09 189 ALA A N 1
ATOM 1435 C CA . ALA A 1 189 ? 2.554 26.098 0.058 1.00 34.09 189 ALA A CA 1
ATOM 1436 C C . ALA A 1 189 ? 2.491 27.103 -1.101 1.00 34.09 189 ALA A C 1
ATOM 1438 O O . ALA A 1 189 ? 3.253 26.920 -2.082 1.00 34.09 189 ALA A O 1
#

Sequence (189 aa):
MEPLLLLCTLCALLLPTLNAQAVTGNKAANGTTCPEADVAIRDVTPQQCCGSFLEAHKAIIDCMGKTGTGAGTSCIAHCILQNFHTQKLLVGSTVSVSQMITIGPKLFAHYERCHSDLFEYVIGNVFDGDFRRVICDERLNRFFECMVRSWFEDCLGFDDANPKCGELQKVVKSSSCSLSSFFTKPETA

Secondary structure (DSSP, 8-state):
----------------------------------HHHHHHTSS--HHHHBTT--HHHHHHHHHHTT--SSTTPPPHHHHHHHHHHTS-SSS-----HHHHHHHHHHHHHHHHHHHHHHHHHHHH----S-HHHHHT-HHHHHHHHHHHHHHHHT-TTB-TT-HHHHHHHHHHHH--S-GGGGTS-----

Mean predicted aligned error: 13.33 Å

Solvent-accessible surface area (backbone atoms only — not comparable to full-atom values): 11731 Å² total; per-residue (Å²): 135,86,86,84,82,90,89,76,88,87,78,83,83,80,78,82,85,75,71,86,69,77,71,79,61,74,80,76,69,81,75,65,77,49,64,70,32,55,62,43,42,68,86,47,46,62,66,76,28,29,71,62,68,47,66,70,47,49,49,48,54,64,22,42,65,67,41,60,97,51,97,85,48,49,37,43,57,50,41,45,52,53,46,47,78,68,67,71,71,74,87,72,82,82,77,49,72,68,53,46,66,68,45,44,64,54,54,51,54,36,44,69,73,28,42,64,39,47,53,50,46,61,73,71,53,74,91,79,81,56,64,64,63,64,51,51,32,66,40,55,47,51,29,55,47,40,43,46,51,47,45,64,74,68,35,60,75,48,41,76,86,41,66,60,38,52,50,33,52,51,46,65,73,70,49,88,61,64,67,46,54,51,73,41,75,77,82,80,126

pLDDT: mean 72.5, std 20.13, range [28.94, 94.19]

Organism: Anopheles coluzzii (NCBI:txid1518534)

Foldseek 3Di:
DDDDDDDDDDDPDDDPPDDPPPPPPPPPPVPPPPVLLLVLPVVHALCRQFVPDDLLLVLLLVQLLQADDDDVGAASQRSSVVPVVVDDRDPDDDQDPVNCVVCVVLLVVLCVVQCPLVVCLVVVDDCPPPPRCSRRPVSVNSSSQSSSLSCSLVGDPGPPVDVSSVSSSVCSVPDPDRSNSRSDNPPDD

Radius of gyration: 24.46 Å; Cα contacts (8 Å, |Δi|>4): 149; chains: 1; bounding box: 60×43×87 Å